Protein AF-A0A0U2V532-F1 (afdb_monomer)

Solvent-accessible surface area (backbone atoms only — not comparable to full-atom values): 11151 Å² total; per-residue (Å²): 116,63,66,65,50,47,51,62,55,61,53,100,51,90,83,73,53,48,7,79,86,67,73,75,41,47,32,74,39,70,38,54,66,62,38,46,91,83,39,56,89,49,60,79,38,66,93,32,46,45,45,23,19,55,66,51,54,76,75,36,52,72,74,70,46,62,55,94,93,36,54,34,54,73,51,68,85,74,58,81,78,70,103,60,81,48,69,47,74,52,75,48,81,71,103,51,82,45,63,47,52,48,73,40,84,46,87,93,42,57,69,58,38,52,22,51,46,36,27,40,58,53,62,42,39,43,68,52,49,39,53,51,53,54,51,49,53,62,70,43,40,69,58,48,51,55,49,21,65,74,74,74,31,69,63,52,38,52,50,53,53,48,54,52,50,54,52,49,47,67,67,43,62,55,54,80,63,50,60,63,79,67,72,80,77,75,81,126

Sequence (188 aa):
MSALRDELLYPELEDFDECPYCGIGEPTTLDHYLPKEEFPEFSVLSTNLIPVCGVCNSNYKGRIWIKNGNRLFLHTYYDQFPDEYLLEASVTVTNKVVINFSTIFVAAEPYFCNIFNHHFDKLCLNKRYKRKASAEIIRKRRSLERVYRRNNSANDISNFLREEANGLEIDYSKIIGKLFYIELCQTQ

Radius of gyration: 19.2 Å; Cα contacts (8 Å, |Δi|>4): 201; chains: 1; bounding box: 56×34×55 Å

Secondary structure (DSSP, 8-state):
-HHHHHHHHS-S-TTTTS-TTTSSS---EEEESS-TTT-GGGTT-GGGEEEE-HHHIIIII-S--EETTEESS--TTTPPPPSS--EEEEEEESSSEEEEEEEPP-TT-HHHHHHHHHHHHHTTHHHHHHHHHHHHHHHHHHHHHHHHHHHT-HHHHHHHHHHHHHHHHHHHHHHHT-TTTTSSSS--

Mean predicted aligned error: 6.87 Å

Structure (mmCIF, N/CA/C/O backbone):
data_AF-A0A0U2V532-F1
#
_entry.id   AF-A0A0U2V532-F1
#
loop_
_atom_site.group_PDB
_atom_site.id
_atom_site.type_symbol
_atom_site.label_atom_id
_atom_site.label_alt_id
_atom_site.label_comp_id
_atom_site.label_asym_id
_atom_site.label_entity_id
_atom_site.label_seq_id
_atom_site.pdbx_PDB_ins_code
_atom_site.Cartn_x
_atom_site.Cartn_y
_atom_site.Cartn_z
_atom_site.occupancy
_atom_site.B_iso_or_equiv
_atom_site.auth_seq_id
_atom_site.auth_comp_id
_atom_site.auth_asym_id
_atom_site.auth_atom_id
_atom_site.pdbx_PDB_model_num
ATOM 1 N N . MET A 1 1 ? -25.816 -11.328 12.265 1.00 53.97 1 MET A N 1
ATOM 2 C CA . MET A 1 1 ? -24.372 -11.001 12.239 1.00 53.97 1 MET A CA 1
ATOM 3 C C . MET A 1 1 ? -23.628 -11.599 11.044 1.00 53.97 1 MET A C 1
ATOM 5 O O . MET A 1 1 ? -22.636 -10.988 10.682 1.00 53.97 1 MET A O 1
ATOM 9 N N . SER A 1 2 ? -24.052 -12.718 10.417 1.00 62.12 2 SER A N 1
ATOM 10 C CA . SER A 1 2 ? -23.374 -13.182 9.186 1.00 62.12 2 SER A CA 1
ATOM 11 C C . SER A 1 2 ? -23.673 -12.286 7.978 1.00 62.12 2 SER A C 1
ATOM 13 O O . SER A 1 2 ? -22.730 -11.919 7.304 1.00 62.12 2 SER A O 1
ATOM 15 N N . ALA A 1 3 ? -24.917 -11.808 7.809 1.00 78.69 3 ALA A N 1
ATOM 16 C CA . ALA A 1 3 ? -25.293 -10.922 6.694 1.00 78.69 3 ALA A CA 1
ATOM 17 C C . ALA A 1 3 ? -24.378 -9.688 6.554 1.00 78.69 3 ALA A C 1
ATOM 19 O O . ALA A 1 3 ? -23.694 -9.563 5.551 1.00 78.69 3 ALA A O 1
ATOM 20 N N . LEU A 1 4 ? -24.241 -8.869 7.609 1.00 81.12 4 LEU A N 1
ATOM 21 C CA . LEU A 1 4 ? -23.350 -7.696 7.584 1.00 81.12 4 LEU A CA 1
ATOM 22 C C . LEU A 1 4 ? -21.880 -8.059 7.319 1.00 81.12 4 LEU A C 1
ATOM 24 O O . LEU A 1 4 ? -21.158 -7.327 6.652 1.00 81.12 4 LEU A O 1
ATOM 28 N N . ARG A 1 5 ? -21.403 -9.176 7.878 1.00 83.62 5 ARG A N 1
ATOM 29 C CA . ARG A 1 5 ? -20.020 -9.610 7.659 1.00 83.62 5 ARG A CA 1
ATOM 30 C C . ARG A 1 5 ? -19.796 -9.959 6.190 1.00 83.62 5 ARG A C 1
ATOM 32 O O . ARG A 1 5 ? -18.763 -9.582 5.645 1.00 83.62 5 ARG A O 1
ATOM 39 N N . ASP A 1 6 ? -20.728 -10.697 5.606 1.00 85.38 6 ASP A N 1
ATOM 40 C CA . ASP A 1 6 ? -20.643 -11.156 4.227 1.00 85.38 6 ASP A CA 1
ATOM 41 C C . ASP A 1 6 ? -20.792 -9.966 3.265 1.00 85.38 6 ASP A C 1
ATOM 43 O O . ASP A 1 6 ? -19.999 -9.849 2.341 1.00 85.38 6 ASP A O 1
ATOM 47 N N . GLU A 1 7 ? -21.686 -9.016 3.558 1.00 86.12 7 GLU A N 1
ATOM 48 C CA . GLU A 1 7 ? -21.835 -7.751 2.818 1.00 86.12 7 GLU A CA 1
ATOM 49 C C . GLU A 1 7 ? -20.544 -6.915 2.797 1.00 86.12 7 GLU A C 1
ATOM 51 O O . GLU A 1 7 ? -20.195 -6.339 1.771 1.00 86.12 7 GLU A O 1
ATOM 56 N N . LEU A 1 8 ? -19.812 -6.855 3.917 1.00 85.19 8 LEU A N 1
ATOM 57 C CA . LEU A 1 8 ? -18.569 -6.079 4.015 1.00 85.19 8 LEU A CA 1
ATOM 58 C C . LEU A 1 8 ? -17.344 -6.796 3.424 1.00 85.19 8 LEU A C 1
ATOM 60 O O . LEU A 1 8 ? -16.391 -6.131 3.023 1.00 85.19 8 LEU A O 1
ATOM 64 N N . LEU A 1 9 ? -17.321 -8.134 3.423 1.00 85.75 9 LEU A N 1
ATOM 65 C CA . LEU A 1 9 ? -16.201 -8.925 2.889 1.00 85.75 9 LEU A CA 1
ATOM 66 C C . LEU A 1 9 ? -16.362 -9.293 1.418 1.00 85.75 9 LEU A C 1
ATOM 68 O O . LEU A 1 9 ? -15.359 -9.504 0.744 1.00 85.75 9 LEU A O 1
ATOM 72 N N . TYR A 1 10 ? -17.597 -9.381 0.937 1.00 82.69 10 TYR A N 1
ATOM 73 C CA . TYR A 1 10 ? -17.927 -9.762 -0.431 1.00 82.69 10 TYR A CA 1
ATOM 74 C C . TYR A 1 10 ? -18.938 -8.778 -1.032 1.00 82.69 10 TYR A C 1
ATOM 76 O O . TYR A 1 10 ? -20.021 -9.193 -1.452 1.00 82.69 10 TYR A O 1
ATOM 84 N N . PRO A 1 11 ? -18.625 -7.469 -1.050 1.00 81.69 11 PRO A N 1
ATOM 85 C CA . PRO A 1 11 ? -19.494 -6.499 -1.692 1.00 81.69 11 PRO A CA 1
ATOM 86 C C . PRO A 1 11 ? -19.594 -6.799 -3.192 1.00 81.69 11 PRO A C 1
ATOM 88 O O . PRO A 1 11 ? -18.630 -7.256 -3.810 1.00 81.69 11 PRO A O 1
ATOM 91 N N . GLU A 1 12 ? -20.743 -6.490 -3.798 1.00 77.88 12 GLU A N 1
ATOM 92 C CA . GLU A 1 12 ? -20.917 -6.488 -5.258 1.00 77.88 12 GLU A CA 1
ATOM 93 C C . GLU A 1 12 ? -20.192 -5.277 -5.871 1.00 77.88 12 GLU A C 1
ATOM 95 O O . GLU A 1 12 ? -20.795 -4.334 -6.378 1.00 77.88 12 GLU A O 1
ATOM 100 N N . LEU A 1 13 ? -18.868 -5.288 -5.747 1.00 71.25 13 LEU A N 1
ATOM 101 C CA . LEU A 1 13 ? -17.952 -4.250 -6.178 1.00 71.25 13 LEU A CA 1
ATOM 102 C C . LEU A 1 13 ? -17.032 -4.781 -7.269 1.00 71.25 13 LEU A C 1
ATOM 104 O O . LEU A 1 13 ? -16.369 -5.803 -7.093 1.00 71.25 13 LEU A O 1
ATOM 108 N N . GLU A 1 14 ? -16.944 -4.039 -8.371 1.00 65.25 14 GLU A N 1
ATOM 109 C CA . GLU A 1 14 ? -15.846 -4.215 -9.319 1.00 65.25 14 GLU A CA 1
ATOM 110 C C . GLU A 1 14 ? -14.514 -3.937 -8.598 1.00 65.25 14 GLU A C 1
ATOM 112 O O . GLU A 1 14 ? -14.390 -2.937 -7.888 1.00 65.25 14 GLU A O 1
ATOM 117 N N . ASP A 1 15 ? -13.541 -4.834 -8.779 1.00 64.25 15 ASP A N 1
ATOM 118 C CA . ASP A 1 15 ? -12.155 -4.707 -8.305 1.00 64.25 15 ASP A CA 1
ATOM 119 C C . ASP A 1 15 ? -11.958 -4.688 -6.770 1.00 64.25 15 ASP A C 1
ATOM 121 O O . ASP A 1 15 ? -11.045 -4.053 -6.241 1.00 64.25 15 ASP A O 1
ATOM 125 N N . PHE A 1 16 ? -12.784 -5.433 -6.021 1.00 73.12 16 PHE A N 1
ATOM 126 C CA . PHE A 1 16 ? -12.595 -5.657 -4.577 1.00 73.12 16 PHE A CA 1
ATOM 127 C C . PHE A 1 16 ? -11.600 -6.797 -4.257 1.00 73.12 16 PHE A C 1
ATOM 129 O O . PHE A 1 16 ? -11.860 -7.670 -3.431 1.00 73.12 16 PHE A O 1
ATOM 136 N N . ASP A 1 17 ? -10.442 -6.832 -4.913 1.00 81.56 17 ASP A N 1
ATOM 137 C CA . ASP A 1 17 ? -9.412 -7.865 -4.707 1.00 81.56 17 ASP A CA 1
ATOM 138 C C . ASP A 1 17 ? -8.165 -7.350 -3.963 1.00 81.56 17 ASP A C 1
ATOM 140 O O . ASP A 1 17 ? -7.260 -8.120 -3.609 1.00 81.56 17 ASP A O 1
ATOM 144 N N . GLU A 1 18 ? -8.144 -6.061 -3.622 1.00 86.00 18 GLU A N 1
ATOM 145 C CA . GLU A 1 18 ? -7.039 -5.419 -2.925 1.00 86.00 18 GLU A CA 1
ATOM 146 C C . GLU A 1 18 ? -7.422 -4.908 -1.531 1.00 86.00 18 GLU A C 1
ATOM 148 O O . GLU A 1 18 ? -8.310 -4.089 -1.325 1.00 86.00 18 GLU A O 1
ATOM 153 N N . CYS A 1 19 ? -6.679 -5.366 -0.525 1.00 90.88 19 CYS A N 1
ATOM 154 C CA . CYS A 1 19 ? -6.801 -4.883 0.844 1.00 90.88 19 CYS A CA 1
ATOM 155 C C . CYS A 1 19 ? -6.519 -3.373 0.919 1.00 90.88 19 CYS A C 1
ATOM 157 O O . CYS A 1 19 ? -5.384 -2.971 0.646 1.00 90.88 19 CYS A O 1
ATOM 159 N N . PRO A 1 20 ? -7.454 -2.555 1.428 1.00 88.62 20 PRO A N 1
ATOM 160 C CA . PRO A 1 20 ? -7.345 -1.097 1.442 1.00 88.62 20 PRO A CA 1
ATOM 161 C C . PRO A 1 20 ? -6.260 -0.586 2.405 1.00 88.62 20 PRO A C 1
ATOM 163 O O . PRO A 1 20 ? -5.864 0.570 2.354 1.00 88.62 20 PRO A O 1
ATOM 166 N N . TYR A 1 21 ? -5.729 -1.451 3.275 1.00 92.44 21 TYR A N 1
ATOM 167 C CA . TYR A 1 21 ? -4.553 -1.147 4.095 1.00 92.44 21 TYR A CA 1
ATOM 168 C C . TYR A 1 21 ? -3.225 -1.339 3.354 1.00 92.44 21 TYR A C 1
ATOM 170 O O . TYR A 1 21 ? -2.195 -0.858 3.799 1.00 92.44 21 TYR A O 1
ATOM 178 N N . CYS A 1 22 ? -3.161 -2.145 2.295 1.00 92.62 22 CYS A N 1
ATOM 179 C CA . CYS A 1 22 ? -1.857 -2.486 1.718 1.00 92.62 22 CYS A CA 1
ATOM 180 C C . CYS A 1 22 ? -1.805 -2.644 0.206 1.00 92.62 22 CYS A C 1
ATOM 182 O O . CYS A 1 22 ? -0.709 -2.905 -0.272 1.00 92.62 22 CYS A O 1
ATOM 184 N N . GLY A 1 23 ? -2.924 -2.580 -0.519 1.00 89.44 23 GLY A N 1
ATOM 185 C CA . GLY A 1 23 ? -2.971 -2.705 -1.981 1.00 89.44 23 GLY A CA 1
ATOM 186 C C . GLY A 1 23 ? -2.304 -3.975 -2.525 1.00 89.44 23 GLY A C 1
ATOM 187 O O . GLY A 1 23 ? -1.589 -3.920 -3.515 1.00 89.44 23 GLY A O 1
ATOM 188 N N . ILE A 1 24 ? -2.356 -5.106 -1.800 1.00 89.56 24 ILE A N 1
ATOM 189 C CA . ILE A 1 24 ? -1.551 -6.303 -2.146 1.00 89.56 24 ILE A CA 1
ATOM 190 C C . ILE A 1 24 ? -2.351 -7.598 -2.277 1.00 89.56 24 ILE A C 1
ATOM 192 O O . ILE A 1 24 ? -1.934 -8.493 -3.021 1.00 89.56 24 ILE A O 1
ATOM 196 N N . GLY A 1 25 ? -3.349 -7.806 -1.431 1.00 85.94 25 GLY A N 1
ATOM 197 C CA . GLY A 1 25 ? -4.026 -9.094 -1.355 1.00 85.94 25 GLY A CA 1
ATOM 198 C C . GLY A 1 25 ? -5.437 -8.937 -0.854 1.00 85.94 25 GLY A C 1
ATOM 199 O O . GLY A 1 25 ? -5.723 -7.958 -0.173 1.00 85.94 25 GLY A O 1
ATOM 200 N N . GLU A 1 26 ? -6.250 -9.931 -1.164 1.00 90.19 26 GLU A N 1
ATOM 201 C CA . GLU A 1 26 ? -7.692 -9.925 -0.965 1.00 90.19 26 GLU A CA 1
ATOM 202 C C . GLU A 1 26 ? -8.100 -9.606 0.484 1.00 90.19 26 GLU A C 1
ATOM 204 O O . GLU A 1 26 ? -7.473 -10.106 1.436 1.00 90.19 26 GLU A O 1
ATOM 209 N N . PRO A 1 27 ? -9.133 -8.771 0.688 1.00 91.62 27 PRO A N 1
ATOM 210 C CA . PRO A 1 27 ? -9.759 -8.598 1.989 1.00 91.62 27 PRO A CA 1
ATOM 211 C C . PRO A 1 27 ? -10.458 -9.891 2.437 1.00 91.62 27 PRO A C 1
ATOM 213 O O . PRO A 1 27 ? -11.500 -10.267 1.928 1.00 91.62 27 PRO A O 1
ATOM 216 N N . THR A 1 28 ? -9.897 -10.587 3.428 1.00 93.19 28 THR A N 1
ATOM 217 C CA . THR A 1 28 ? -10.444 -11.870 3.923 1.00 93.19 28 THR A CA 1
ATOM 218 C C . THR A 1 28 ? -10.953 -11.791 5.362 1.00 93.19 28 THR 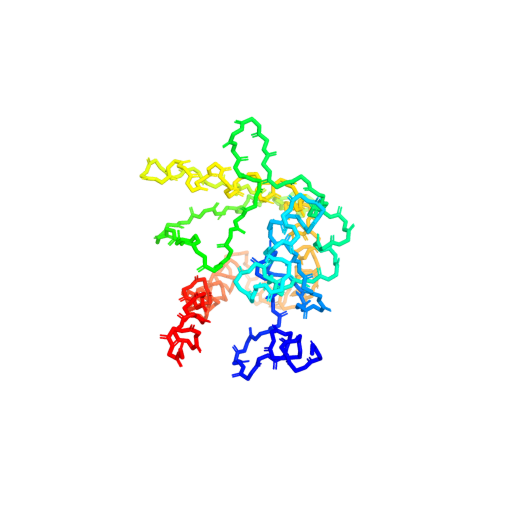A C 1
ATOM 220 O O . THR A 1 28 ? -11.424 -12.779 5.929 1.00 93.19 28 THR A O 1
ATOM 223 N N . THR A 1 29 ? -10.779 -10.643 6.019 1.00 93.75 29 THR A N 1
ATOM 224 C CA . THR A 1 29 ? -11.130 -10.422 7.426 1.00 93.75 29 THR A CA 1
ATOM 225 C C . THR A 1 29 ? -11.604 -8.991 7.652 1.00 93.75 29 THR A C 1
ATOM 227 O O . THR A 1 29 ? -11.280 -8.115 6.862 1.00 93.75 29 THR A O 1
ATOM 230 N N . LEU A 1 30 ? -12.338 -8.746 8.737 1.00 92.94 30 LEU A N 1
ATOM 231 C CA . LEU A 1 30 ? -12.719 -7.397 9.158 1.00 92.94 30 LEU A CA 1
ATOM 232 C C . LEU A 1 30 ? -11.817 -6.965 10.317 1.00 92.94 30 LEU A C 1
ATOM 234 O O . LEU A 1 30 ? -11.743 -7.663 11.334 1.00 92.94 30 LEU A O 1
ATOM 238 N N . ASP A 1 31 ? -11.117 -5.848 10.150 1.00 93.25 31 ASP A N 1
ATOM 239 C CA . ASP A 1 31 ? -10.417 -5.151 11.226 1.00 93.25 31 ASP A CA 1
ATOM 240 C C . ASP A 1 31 ? -11.383 -4.230 11.963 1.00 93.25 31 ASP A C 1
ATOM 242 O O . ASP A 1 31 ? -12.191 -3.550 11.336 1.00 93.25 31 ASP A O 1
ATOM 246 N N . HIS A 1 32 ? -11.253 -4.173 13.286 1.00 93.75 32 HIS A N 1
ATOM 247 C CA . HIS A 1 32 ? -11.880 -3.116 14.065 1.00 93.75 32 HIS A CA 1
ATOM 248 C C . HIS A 1 32 ? -10.921 -1.926 14.081 1.00 93.75 32 HIS A C 1
ATOM 250 O O . HIS A 1 32 ? -9.862 -1.995 14.718 1.00 93.75 32 HIS A O 1
ATOM 256 N N . TYR A 1 33 ? -11.268 -0.845 13.381 1.00 94.25 33 TYR A N 1
ATOM 257 C CA . TYR A 1 33 ? -10.401 0.327 13.301 1.00 94.25 33 TYR A CA 1
ATOM 258 C C . TYR A 1 33 ? -10.084 0.854 14.709 1.00 94.25 33 TYR A C 1
ATOM 260 O O . TYR A 1 33 ? -8.909 0.913 15.094 1.00 94.25 33 TYR A O 1
ATOM 268 N N . LEU A 1 34 ? -11.137 1.131 15.486 1.00 94.25 34 LEU A N 1
ATOM 269 C CA . LEU A 1 34 ? -11.100 1.307 16.933 1.00 94.25 34 LEU A CA 1
ATOM 270 C C . LEU A 1 34 ? -11.151 -0.070 17.613 1.00 94.25 34 LEU A C 1
ATOM 272 O O . LEU A 1 34 ? -12.097 -0.824 17.362 1.00 94.25 34 LEU A O 1
ATOM 276 N N . PRO A 1 35 ? -10.183 -0.407 18.486 1.00 92.62 35 PRO A N 1
ATOM 277 C CA . PRO A 1 35 ? -10.115 -1.718 19.119 1.00 92.62 35 PRO A CA 1
ATOM 278 C C . PRO A 1 35 ? -11.366 -2.017 19.933 1.00 92.62 35 PRO A C 1
ATOM 280 O O . PRO A 1 35 ? -11.762 -1.235 20.795 1.00 92.62 35 PRO A O 1
ATOM 283 N N . LYS A 1 36 ? -11.947 -3.196 19.714 1.00 92.00 36 LYS A N 1
ATOM 284 C CA . LYS A 1 36 ? -13.131 -3.658 20.446 1.00 92.00 36 LYS A CA 1
ATOM 285 C C . LYS A 1 36 ? -12.893 -3.749 21.956 1.00 92.00 36 LYS A C 1
ATOM 287 O O . LYS A 1 36 ? -13.836 -3.605 22.724 1.00 92.00 36 LYS A O 1
ATOM 292 N N . GLU A 1 37 ? -11.664 -4.029 22.382 1.00 91.44 37 GLU A N 1
ATOM 293 C CA . GLU A 1 37 ? -11.312 -4.113 23.800 1.00 91.44 37 GLU A CA 1
ATOM 294 C C . GLU A 1 37 ? -11.388 -2.756 24.514 1.00 91.44 37 GLU A C 1
ATOM 296 O O . GLU A 1 37 ? -11.657 -2.725 25.711 1.00 91.44 37 GLU A O 1
ATOM 301 N N . GLU A 1 38 ? -11.162 -1.659 23.787 1.00 93.12 38 GLU A N 1
ATOM 302 C CA . GLU A 1 38 ? -11.229 -0.289 24.313 1.00 93.12 38 GLU A CA 1
ATOM 303 C C . GLU A 1 38 ? -12.588 0.367 24.029 1.00 93.12 38 GLU A C 1
ATOM 305 O O . GLU A 1 38 ? -13.078 1.125 24.860 1.00 93.12 38 GLU A O 1
ATOM 310 N N . PHE A 1 39 ? -13.206 0.043 22.888 1.00 94.44 39 PHE A N 1
ATOM 311 C CA . PHE A 1 39 ? -14.453 0.641 22.404 1.00 94.44 39 PHE A CA 1
ATOM 312 C C . PHE A 1 39 ? -15.471 -0.428 21.958 1.00 94.44 39 PHE A C 1
ATOM 314 O O . PHE A 1 39 ? -15.790 -0.548 20.765 1.00 94.44 39 PHE A O 1
ATOM 321 N N . PRO A 1 40 ? -15.973 -1.268 22.880 1.00 94.81 40 PRO A N 1
ATOM 322 C CA . PRO A 1 40 ? -16.889 -2.359 22.549 1.00 94.81 40 PRO A CA 1
ATOM 323 C C . PRO A 1 40 ? -18.204 -1.880 21.920 1.00 94.81 40 PRO A C 1
ATOM 325 O O . PRO A 1 40 ? -18.770 -2.592 21.086 1.00 94.81 40 PRO A O 1
ATOM 328 N N . GLU A 1 41 ? -18.671 -0.679 22.259 1.00 95.50 41 GLU A N 1
ATOM 329 C CA . GLU A 1 41 ? -19.861 -0.037 21.696 1.00 95.50 41 GLU A CA 1
ATOM 330 C C . GLU A 1 41 ? -19.757 0.191 20.182 1.00 95.50 41 GLU A C 1
ATOM 332 O O . GLU A 1 41 ? -20.765 0.134 19.482 1.00 95.50 41 GLU A O 1
ATOM 337 N N . PHE A 1 42 ? -18.540 0.352 19.653 1.00 94.25 42 PHE A N 1
ATOM 338 C CA . PHE A 1 42 ? -18.295 0.524 18.221 1.00 94.25 42 PHE A CA 1
ATOM 339 C C . PHE A 1 42 ? -17.996 -0.792 17.502 1.00 94.25 42 PHE A C 1
ATOM 341 O O . PHE A 1 42 ? -17.762 -0.801 16.295 1.00 94.25 42 PHE A O 1
ATOM 348 N N . SER A 1 43 ? -18.005 -1.928 18.203 1.00 92.56 43 SER A N 1
ATOM 349 C CA . SER A 1 43 ? -17.563 -3.199 17.618 1.00 92.56 43 SER A CA 1
ATOM 350 C C . SER A 1 43 ? -18.501 -3.795 16.570 1.00 92.56 43 SER A C 1
ATOM 352 O O . SER A 1 43 ? -18.099 -4.662 15.801 1.00 92.56 43 SER A O 1
ATOM 354 N N . VAL A 1 44 ? -19.747 -3.328 16.529 1.00 90.19 44 VAL A N 1
ATOM 355 C CA . VAL A 1 44 ? -20.750 -3.751 15.542 1.00 90.19 44 VAL A CA 1
ATOM 356 C C . VAL A 1 44 ? -21.048 -2.671 14.503 1.00 90.19 44 VAL A C 1
ATOM 358 O O . VAL A 1 44 ? -21.849 -2.911 13.604 1.00 90.19 44 VAL A O 1
ATOM 361 N N . LEU A 1 45 ? -20.420 -1.493 14.609 1.00 92.12 45 LEU A N 1
ATOM 362 C CA . LEU A 1 45 ? -20.588 -0.436 13.617 1.00 92.12 45 LEU A CA 1
ATOM 363 C C . LEU A 1 45 ? -19.842 -0.812 12.340 1.00 92.12 45 LEU A C 1
ATOM 365 O O . LEU A 1 4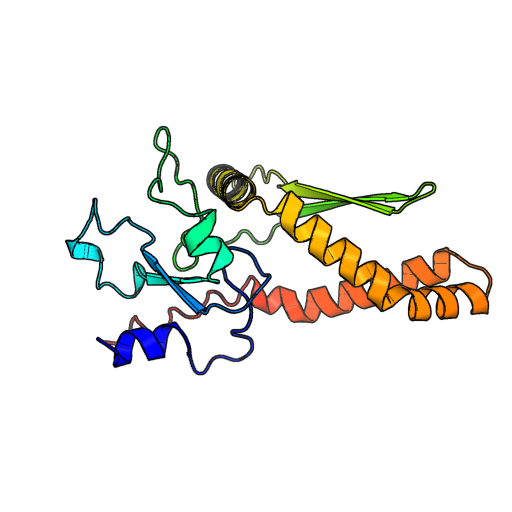5 ? -18.627 -1.002 12.365 1.00 92.12 45 LEU A O 1
ATOM 369 N N . SER A 1 46 ? -20.559 -0.861 11.218 1.00 91.38 46 SER A N 1
ATOM 370 C CA . SER A 1 46 ? -19.994 -1.154 9.895 1.00 91.38 46 SER A CA 1
ATOM 371 C C . SER A 1 46 ? -18.841 -0.216 9.541 1.00 91.38 46 SER A C 1
ATOM 373 O O . SER A 1 46 ? -17.807 -0.658 9.054 1.00 91.38 46 SER A O 1
ATOM 375 N N . THR A 1 47 ? -18.957 1.064 9.891 1.00 91.12 47 THR A N 1
ATOM 376 C CA . THR A 1 47 ? -17.911 2.069 9.664 1.00 91.12 47 THR A CA 1
ATOM 377 C C . THR A 1 47 ? -16.662 1.861 10.521 1.00 91.12 47 THR A C 1
ATOM 379 O O . THR A 1 47 ? -15.622 2.429 10.214 1.00 91.12 47 THR A O 1
ATOM 382 N N . ASN A 1 48 ? -16.739 1.062 11.588 1.00 94.12 48 ASN A N 1
ATOM 383 C CA . ASN A 1 48 ? -15.580 0.654 12.383 1.00 94.12 48 ASN A CA 1
ATOM 384 C C . ASN A 1 48 ? -14.986 -0.685 11.902 1.00 94.12 48 ASN A C 1
ATOM 386 O O . ASN A 1 48 ? -13.946 -1.100 12.406 1.00 94.12 48 ASN A O 1
ATOM 390 N N . LEU A 1 49 ? -15.633 -1.367 10.949 1.00 93.25 49 LEU A N 1
ATOM 391 C CA . LEU A 1 49 ? -15.223 -2.658 10.402 1.00 93.25 49 LEU A CA 1
ATOM 392 C C . LEU A 1 49 ? -14.623 -2.469 9.005 1.00 93.25 49 LEU A C 1
ATOM 394 O O . LEU A 1 49 ? -15.341 -2.313 8.018 1.00 93.25 49 LEU A O 1
ATOM 398 N N . ILE A 1 50 ? -13.294 -2.496 8.916 1.00 92.31 50 ILE A N 1
ATOM 399 C CA . ILE A 1 50 ? -12.572 -2.318 7.653 1.00 92.31 50 ILE A CA 1
ATOM 400 C C . ILE A 1 50 ? -12.213 -3.695 7.081 1.00 92.31 50 ILE A C 1
ATOM 402 O O . ILE A 1 50 ? -11.509 -4.460 7.747 1.00 92.31 50 ILE A O 1
ATOM 406 N N . PRO A 1 51 ? -12.639 -4.037 5.856 1.00 92.75 51 PRO A N 1
ATOM 407 C CA . PRO A 1 51 ? -12.232 -5.268 5.207 1.00 92.75 51 PRO A CA 1
ATOM 408 C C . PRO A 1 51 ? -10.747 -5.189 4.872 1.00 92.75 51 PRO A C 1
ATOM 410 O O . PRO A 1 51 ? -10.290 -4.292 4.177 1.00 92.75 51 PRO A O 1
ATOM 413 N N . VAL A 1 52 ? -9.964 -6.125 5.396 1.00 93.25 52 VAL A N 1
ATOM 414 C CA . VAL A 1 52 ? -8.512 -6.182 5.225 1.00 93.25 52 VAL A CA 1
ATOM 415 C C . VAL A 1 52 ? -8.042 -7.619 5.024 1.00 93.25 52 VAL A C 1
ATOM 417 O O . VAL A 1 52 ? -8.665 -8.588 5.471 1.00 93.25 52 VAL A O 1
ATOM 420 N N . CYS A 1 53 ? -6.890 -7.781 4.376 1.00 94.62 53 CYS A N 1
ATOM 421 C CA . CYS A 1 53 ? -6.268 -9.093 4.238 1.00 94.62 53 CYS A CA 1
ATOM 422 C C . CYS A 1 53 ? -5.818 -9.644 5.595 1.00 94.62 53 CYS A C 1
ATOM 424 O O . CYS A 1 53 ? -5.386 -8.893 6.480 1.00 94.62 53 CYS A O 1
ATOM 426 N N . GLY A 1 54 ? -5.828 -10.974 5.724 1.00 94.38 54 GLY A N 1
ATOM 427 C CA . GLY A 1 54 ? -5.407 -11.653 6.952 1.00 94.38 54 GLY A CA 1
ATOM 428 C C . GLY A 1 54 ? -4.023 -11.212 7.439 1.00 94.38 54 GLY A C 1
ATOM 429 O O . GLY A 1 54 ? -3.851 -10.960 8.622 1.00 94.38 54 GLY A O 1
ATOM 430 N N . VAL A 1 55 ? -3.068 -10.993 6.525 1.00 94.81 55 VAL A N 1
ATOM 431 C CA . VAL A 1 55 ? -1.706 -10.540 6.864 1.00 94.81 55 VAL A CA 1
ATOM 432 C C . VAL A 1 55 ? -1.702 -9.187 7.585 1.00 94.81 55 VAL A C 1
ATOM 434 O O . VAL A 1 55 ? -0.961 -9.025 8.552 1.00 94.81 55 VAL A O 1
ATOM 437 N N . CYS A 1 56 ? -2.489 -8.207 7.126 1.00 94.88 56 CYS A N 1
ATOM 438 C CA . CYS A 1 56 ? -2.570 -6.902 7.790 1.00 94.88 56 CYS A CA 1
ATOM 439 C C . CYS A 1 56 ? -3.196 -7.031 9.180 1.00 94.88 56 CYS A C 1
ATOM 441 O O . CYS A 1 56 ? -2.641 -6.497 10.142 1.00 94.88 56 CYS A O 1
ATOM 443 N N . ASN A 1 57 ? -4.297 -7.778 9.275 1.00 92.56 57 ASN A N 1
ATOM 444 C CA . ASN A 1 57 ? -5.053 -7.940 10.511 1.00 92.56 57 ASN A CA 1
ATOM 445 C C . ASN A 1 57 ? -4.246 -8.681 11.591 1.00 92.56 57 ASN A C 1
ATOM 447 O O . ASN A 1 57 ? -4.099 -8.196 12.709 1.00 92.56 57 ASN A O 1
ATOM 451 N N . SER A 1 58 ? -3.647 -9.827 11.250 1.00 86.50 58 SER A N 1
ATOM 452 C CA . SER A 1 58 ? -2.987 -10.690 12.235 1.00 86.50 58 SER A CA 1
ATOM 453 C C . SER A 1 58 ? -1.574 -10.250 12.607 1.00 86.50 58 SER A C 1
ATOM 455 O O . SER A 1 58 ? -1.157 -10.457 13.744 1.00 86.50 58 SER A O 1
ATOM 457 N N . ASN A 1 59 ? -0.811 -9.676 11.669 1.00 86.44 59 ASN A N 1
ATOM 458 C CA . ASN A 1 59 ? 0.629 -9.478 11.874 1.00 86.44 59 ASN A CA 1
ATOM 459 C C . ASN A 1 59 ? 1.023 -8.025 12.142 1.00 86.44 59 ASN A C 1
ATOM 461 O O . ASN A 1 59 ? 2.117 -7.804 12.661 1.00 86.44 59 ASN A O 1
ATOM 465 N N . TYR A 1 60 ? 0.197 -7.050 11.752 1.00 85.44 60 TYR A N 1
ATOM 466 C CA . TYR A 1 60 ? 0.647 -5.658 11.681 1.00 85.44 60 TYR A CA 1
ATOM 467 C C . TYR A 1 60 ? -0.253 -4.652 12.393 1.00 85.44 60 TYR A C 1
ATOM 469 O O . TYR A 1 60 ? 0.273 -3.760 13.057 1.00 85.44 60 TYR A O 1
ATOM 477 N N . LYS A 1 61 ? -1.581 -4.777 12.284 1.00 83.12 61 LYS A N 1
ATOM 478 C CA . LYS A 1 61 ? -2.514 -3.823 12.899 1.00 83.12 61 LYS A CA 1
ATOM 479 C C . LYS A 1 61 ? -2.387 -3.831 14.424 1.00 83.12 61 LYS A C 1
ATOM 481 O O . LYS A 1 61 ? -2.118 -2.796 15.031 1.00 83.12 61 LYS A O 1
ATOM 486 N N . GLY A 1 62 ? -2.476 -5.017 15.029 1.00 82.56 62 GLY A N 1
ATOM 487 C CA . GLY A 1 62 ? -2.443 -5.160 16.484 1.00 82.56 62 GLY A CA 1
ATOM 488 C C . GLY A 1 62 ? -3.556 -4.352 17.165 1.00 82.56 62 GLY A C 1
ATOM 489 O O . GLY A 1 62 ? -4.551 -3.997 16.541 1.00 82.56 62 GLY A O 1
ATOM 490 N N . ARG A 1 63 ? -3.387 -4.055 18.459 1.00 83.69 63 ARG A N 1
ATOM 491 C CA . ARG A 1 63 ? -4.387 -3.308 19.251 1.00 83.69 63 ARG A CA 1
ATOM 492 C C . ARG A 1 63 ? -4.137 -1.803 19.322 1.00 83.69 63 ARG A C 1
ATOM 494 O O . ARG A 1 63 ? -5.040 -1.044 19.630 1.00 83.69 63 ARG A O 1
ATOM 501 N N . ILE A 1 64 ? -2.912 -1.353 19.063 1.00 86.44 64 ILE A N 1
ATOM 502 C CA . ILE A 1 64 ? -2.556 0.059 19.225 1.00 86.44 64 ILE A CA 1
ATOM 503 C C . ILE A 1 64 ? -2.949 0.802 17.951 1.00 86.44 64 ILE A C 1
ATOM 505 O O . ILE A 1 64 ? -2.337 0.597 16.906 1.00 86.44 64 ILE A O 1
ATOM 509 N N . TRP A 1 65 ? -3.936 1.686 18.051 1.00 90.25 65 TRP A N 1
ATOM 510 C CA . TRP A 1 65 ? -4.424 2.508 16.939 1.00 90.25 65 TRP A CA 1
ATOM 511 C C . TRP A 1 65 ? -3.950 3.969 17.022 1.00 90.25 65 TRP A C 1
ATOM 513 O O . TRP A 1 65 ? -3.895 4.662 16.005 1.00 90.25 65 TRP A O 1
ATOM 523 N N . ILE A 1 66 ? -3.536 4.417 18.212 1.00 93.69 66 ILE A N 1
ATOM 524 C CA . ILE A 1 66 ? -3.019 5.760 18.485 1.00 93.69 66 ILE A CA 1
ATOM 525 C C . ILE A 1 66 ? -1.697 5.684 19.263 1.00 93.69 66 ILE A C 1
ATOM 527 O O . ILE A 1 66 ? -1.514 4.831 20.131 1.00 93.69 66 ILE A O 1
ATOM 531 N N . LYS A 1 67 ? -0.747 6.573 18.965 1.00 91.94 67 LYS A N 1
ATOM 532 C CA . LYS A 1 67 ? 0.507 6.726 19.717 1.00 91.94 67 LYS A CA 1
ATOM 533 C C . LYS A 1 67 ? 0.851 8.203 19.842 1.00 91.94 67 LYS A C 1
ATOM 535 O O . LYS A 1 67 ? 0.929 8.902 18.837 1.00 91.94 67 LYS A O 1
ATOM 540 N N . ASN A 1 68 ? 1.082 8.676 21.068 1.00 91.00 68 ASN A N 1
ATOM 541 C CA . ASN A 1 68 ? 1.400 10.083 21.352 1.00 91.00 68 ASN A CA 1
ATOM 542 C C . ASN A 1 68 ? 0.385 11.056 20.715 1.00 91.00 68 ASN A C 1
ATOM 544 O O . ASN A 1 68 ? 0.777 12.026 20.075 1.00 91.00 68 ASN A O 1
ATOM 548 N N . GLY A 1 69 ? -0.912 10.738 20.799 1.00 90.38 69 GLY A N 1
ATOM 549 C CA . GLY A 1 69 ? -1.990 11.536 20.199 1.00 90.38 69 GLY A CA 1
ATOM 550 C C . GLY A 1 69 ? -2.139 11.422 18.676 1.00 90.38 69 GLY A C 1
ATOM 551 O O . GLY A 1 69 ? -3.049 12.022 18.117 1.00 90.38 69 GLY A O 1
ATOM 552 N N . ASN A 1 70 ? -1.294 10.642 17.994 1.00 91.62 70 ASN A N 1
ATOM 553 C CA . ASN A 1 70 ? -1.333 10.483 16.541 1.00 91.62 70 ASN A CA 1
ATOM 554 C C . ASN A 1 70 ? -1.899 9.123 16.139 1.00 91.62 70 ASN A C 1
ATOM 556 O O . ASN A 1 70 ? -1.492 8.092 16.684 1.00 91.62 70 ASN A O 1
ATOM 560 N N . ARG A 1 71 ? -2.806 9.118 15.158 1.00 94.94 71 ARG A N 1
ATOM 561 C CA . ARG A 1 71 ? -3.338 7.888 14.560 1.00 94.94 71 ARG A CA 1
ATOM 562 C C . ARG A 1 71 ? -2.219 7.148 13.827 1.00 94.94 71 ARG A C 1
ATOM 564 O O . ARG A 1 71 ? -1.351 7.765 13.209 1.00 94.94 71 ARG A O 1
ATOM 571 N N . LEU A 1 72 ? -2.230 5.824 13.943 1.00 95.25 72 LEU A N 1
ATOM 572 C CA . LEU A 1 72 ? -1.211 4.954 13.355 1.00 95.25 72 LEU A CA 1
ATOM 573 C C . LEU A 1 72 ? -1.604 4.386 11.994 1.00 95.25 72 LEU A C 1
ATOM 575 O O . LEU A 1 72 ? -0.739 3.905 11.271 1.00 95.25 72 LEU A O 1
ATOM 579 N N . PHE A 1 73 ? -2.893 4.402 11.669 1.00 95.69 73 PHE A N 1
ATOM 580 C CA . PHE A 1 73 ? -3.429 3.847 10.437 1.00 95.69 73 PHE A CA 1
ATOM 581 C C . PHE A 1 73 ? -4.412 4.834 9.829 1.00 95.69 73 PHE A C 1
ATOM 583 O O . PHE A 1 73 ? -5.110 5.539 10.559 1.00 95.69 73 PHE A O 1
ATOM 590 N N . LEU A 1 74 ? -4.481 4.839 8.501 1.00 93.69 74 LEU A N 1
ATOM 591 C CA . LEU A 1 74 ? -5.556 5.503 7.789 1.00 93.69 74 LEU A CA 1
ATOM 592 C C . LEU A 1 74 ? -6.889 4.800 8.059 1.00 93.69 74 LEU A C 1
ATOM 594 O O . LEU A 1 74 ? -6.996 3.570 8.025 1.00 93.69 74 LEU A O 1
ATOM 598 N N . HIS A 1 75 ? -7.910 5.604 8.299 1.00 93.19 75 HIS A N 1
ATOM 599 C CA . HIS A 1 75 ? -9.298 5.205 8.271 1.00 93.19 75 HIS A CA 1
ATOM 600 C C . HIS A 1 75 ? -9.771 5.269 6.822 1.00 93.19 75 HIS A C 1
ATOM 602 O O . HIS A 1 75 ? -10.213 6.311 6.357 1.00 93.19 75 HIS A O 1
ATOM 608 N N . THR A 1 76 ? -9.675 4.152 6.109 1.00 87.56 76 THR A N 1
ATOM 609 C CA . THR A 1 76 ? -9.940 4.070 4.657 1.00 87.56 76 THR A CA 1
ATOM 610 C C . THR A 1 76 ? -11.284 4.678 4.245 1.00 87.56 76 THR A C 1
ATOM 612 O O . THR A 1 76 ? -11.378 5.302 3.202 1.00 87.56 76 THR A O 1
ATOM 615 N N . TYR A 1 77 ? -12.295 4.591 5.108 1.00 86.94 77 TYR A N 1
ATOM 616 C CA . TYR A 1 77 ? -13.606 5.196 4.885 1.00 86.94 77 TYR A CA 1
ATOM 617 C C . TYR A 1 77 ? -13.698 6.720 5.069 1.00 86.94 77 TYR A C 1
ATOM 619 O O . TYR A 1 77 ? -14.607 7.342 4.535 1.00 86.94 77 TYR A O 1
ATOM 627 N N . TYR A 1 78 ? -12.828 7.327 5.874 1.00 89.75 78 TYR A N 1
ATOM 628 C CA . TYR A 1 78 ? -12.994 8.719 6.316 1.00 89.75 78 TYR A CA 1
ATOM 629 C C . TYR A 1 78 ? -11.818 9.621 5.958 1.00 89.75 78 TYR A C 1
ATOM 631 O O . TYR A 1 78 ? -11.997 10.831 5.849 1.00 89.75 78 TYR A O 1
ATOM 639 N N . ASP A 1 79 ? -10.621 9.063 5.790 1.00 90.00 79 ASP A N 1
ATOM 640 C CA . ASP A 1 79 ? -9.459 9.840 5.388 1.00 90.00 79 ASP A CA 1
ATOM 641 C C . ASP A 1 79 ? -9.512 10.093 3.878 1.00 90.00 79 ASP A C 1
ATOM 643 O O . ASP A 1 79 ? -9.472 9.163 3.073 1.00 90.00 79 ASP A O 1
ATOM 647 N N . GLN A 1 80 ? -9.591 11.369 3.504 1.00 88.06 80 GLN A N 1
ATOM 648 C CA . GLN A 1 80 ? -9.530 11.802 2.113 1.00 88.06 80 GLN A CA 1
ATOM 649 C C . GLN A 1 80 ? -8.076 11.805 1.649 1.00 88.06 80 GLN A C 1
ATOM 651 O O . GLN A 1 80 ? -7.219 12.421 2.284 1.00 88.06 80 GLN A O 1
ATOM 656 N N . PHE A 1 81 ? -7.799 11.091 0.560 1.00 84.44 81 PHE A N 1
ATOM 657 C CA . PHE A 1 81 ? -6.468 11.057 -0.031 1.00 84.44 81 PHE A CA 1
ATOM 658 C C . PHE A 1 81 ? -6.218 12.348 -0.822 1.00 84.44 81 PHE A C 1
ATOM 660 O O . PHE A 1 81 ? -7.073 12.732 -1.617 1.00 84.44 81 PHE A O 1
ATOM 667 N N . PRO A 1 82 ? -5.063 13.004 -0.627 1.00 84.94 82 PRO A N 1
ATOM 668 C CA . PRO A 1 82 ? -4.619 14.100 -1.478 1.00 84.94 82 PRO A CA 1
ATOM 669 C C . PRO A 1 82 ? -4.485 13.682 -2.946 1.00 84.94 82 PRO A C 1
ATOM 671 O O . PRO A 1 82 ? -4.028 12.572 -3.227 1.00 84.94 82 PRO A O 1
ATOM 674 N N . ASP A 1 83 ? -4.740 14.616 -3.864 1.00 83.69 83 ASP A N 1
ATOM 675 C CA . ASP A 1 83 ? -4.469 14.476 -5.308 1.00 83.69 83 ASP A CA 1
ATOM 676 C C . ASP A 1 83 ? -2.963 14.609 -5.636 1.00 83.69 83 ASP A C 1
A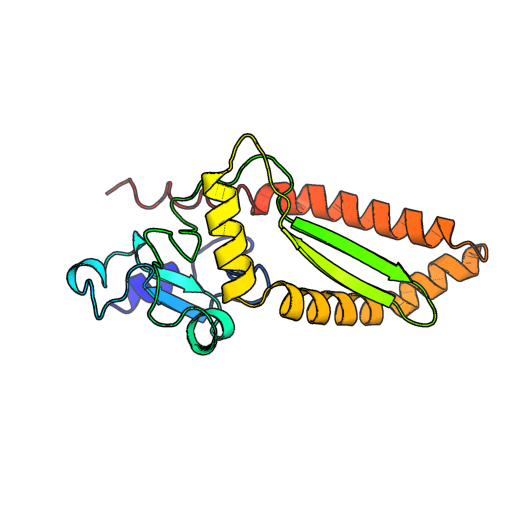TOM 678 O O . ASP A 1 83 ? -2.560 15.175 -6.650 1.00 83.69 83 ASP A O 1
ATOM 682 N N . GLU A 1 84 ? -2.107 14.113 -4.744 1.00 81.50 84 GLU A N 1
ATOM 683 C CA . GLU A 1 84 ? -0.653 14.230 -4.795 1.00 81.50 84 GLU A CA 1
ATOM 684 C C . GLU A 1 84 ? -0.008 12.849 -4.669 1.00 81.50 84 GLU A C 1
ATOM 686 O O . GLU A 1 84 ? -0.533 11.932 -4.029 1.00 81.50 84 GLU A O 1
ATOM 691 N N . TYR A 1 85 ? 1.190 12.692 -5.230 1.00 82.19 85 TYR A N 1
ATOM 692 C CA . TYR A 1 85 ? 1.955 11.465 -5.044 1.00 82.19 85 TYR A CA 1
ATOM 693 C C . TYR A 1 85 ? 2.460 11.358 -3.604 1.00 82.19 85 TYR A C 1
ATOM 695 O O . TYR A 1 85 ? 3.229 12.191 -3.129 1.00 82.19 85 TYR A O 1
ATOM 703 N N . LEU A 1 86 ? 2.063 10.284 -2.921 1.00 85.75 86 LEU A N 1
ATOM 704 C CA . LEU A 1 86 ? 2.426 10.015 -1.524 1.00 85.75 86 LEU A CA 1
ATOM 705 C C . LEU A 1 86 ? 3.476 8.915 -1.369 1.00 85.75 86 LEU A C 1
ATOM 707 O O . LEU A 1 86 ? 4.007 8.714 -0.278 1.00 85.75 86 LEU A O 1
ATOM 711 N N . LEU A 1 87 ? 3.768 8.177 -2.437 1.00 86.88 87 LEU A N 1
ATOM 712 C CA . LEU A 1 87 ? 4.687 7.048 -2.441 1.00 86.88 87 LEU A CA 1
ATOM 713 C C . LEU A 1 87 ? 5.656 7.187 -3.610 1.00 86.88 87 LEU A C 1
ATOM 715 O O . LEU A 1 87 ? 5.243 7.407 -4.744 1.00 86.88 87 LEU A O 1
ATOM 719 N N . GLU A 1 88 ? 6.938 6.980 -3.344 1.00 85.88 88 GLU A N 1
ATOM 720 C CA . GLU A 1 88 ? 7.972 6.892 -4.369 1.00 85.88 88 GLU A CA 1
ATOM 721 C C . GLU A 1 88 ? 8.659 5.527 -4.341 1.00 85.88 88 GLU A C 1
ATOM 723 O O . GLU A 1 88 ? 8.742 4.855 -3.306 1.00 85.88 88 GLU A O 1
ATOM 728 N N . ALA A 1 89 ? 9.191 5.134 -5.498 1.00 86.88 89 ALA A N 1
ATOM 729 C CA . ALA A 1 89 ? 10.065 3.983 -5.641 1.00 86.88 89 ALA A CA 1
ATOM 730 C C . ALA A 1 89 ? 11.441 4.440 -6.139 1.00 86.88 89 ALA A C 1
ATOM 732 O O . ALA A 1 89 ? 11.579 4.922 -7.262 1.00 86.88 89 ALA A O 1
ATOM 733 N N . SER A 1 90 ? 12.481 4.236 -5.333 1.00 86.38 90 SER A N 1
ATOM 734 C CA . SER A 1 90 ? 13.865 4.402 -5.778 1.00 86.38 90 SER A CA 1
ATOM 735 C C . SER A 1 90 ? 14.398 3.082 -6.321 1.00 86.38 90 SER A C 1
ATOM 737 O O . SER A 1 90 ? 14.328 2.040 -5.662 1.00 86.38 90 SER A O 1
ATOM 739 N N . VAL A 1 91 ? 14.940 3.120 -7.538 1.00 85.75 91 VAL A N 1
ATOM 740 C CA . VAL A 1 91 ? 15.487 1.945 -8.222 1.00 85.75 91 VAL A CA 1
ATOM 741 C C . VAL A 1 91 ? 16.977 2.142 -8.446 1.00 85.75 91 VAL A C 1
ATOM 743 O O . VAL A 1 91 ? 17.415 3.143 -9.004 1.00 85.75 91 VAL A O 1
ATOM 746 N N . THR A 1 92 ? 17.772 1.163 -8.031 1.00 85.00 92 THR A N 1
ATOM 747 C CA . THR A 1 92 ? 19.208 1.117 -8.302 1.00 85.00 92 THR A CA 1
ATOM 748 C C . THR A 1 92 ? 19.525 -0.160 -9.060 1.00 85.00 92 THR A C 1
ATOM 750 O O . THR A 1 92 ? 19.227 -1.262 -8.592 1.00 85.00 92 THR A O 1
ATOM 753 N N . VAL A 1 93 ? 20.132 -0.011 -10.235 1.00 82.62 93 VAL A N 1
ATOM 754 C CA . VAL A 1 93 ? 20.530 -1.127 -11.096 1.00 82.62 93 VAL A CA 1
ATOM 755 C C . VAL A 1 93 ? 22.049 -1.215 -11.105 1.00 82.62 93 VAL A C 1
ATOM 757 O O . VAL A 1 93 ? 22.729 -0.321 -11.601 1.00 82.62 93 VAL A O 1
ATOM 760 N N . THR A 1 94 ? 22.579 -2.294 -10.538 1.00 81.12 94 THR A N 1
ATOM 761 C CA . THR A 1 94 ? 24.003 -2.651 -10.617 1.00 81.12 94 THR A CA 1
ATOM 762 C C . THR A 1 94 ? 24.129 -4.069 -11.184 1.00 81.12 94 THR A C 1
ATOM 764 O O . THR A 1 94 ? 23.559 -4.362 -12.231 1.00 81.12 94 THR A O 1
ATOM 767 N N . ASN A 1 95 ? 24.801 -4.991 -10.487 1.00 82.38 95 ASN A N 1
ATOM 768 C CA . ASN A 1 95 ? 24.734 -6.427 -10.776 1.00 82.38 95 ASN A CA 1
ATOM 769 C C . ASN A 1 95 ? 23.396 -7.065 -10.347 1.00 82.38 95 ASN A C 1
ATOM 771 O O . ASN A 1 95 ? 23.135 -8.227 -10.653 1.00 82.38 95 ASN A O 1
ATOM 775 N N . LYS A 1 96 ? 22.554 -6.317 -9.627 1.00 83.75 96 LYS A N 1
ATOM 776 C CA . LYS A 1 96 ? 21.178 -6.667 -9.265 1.00 83.75 96 LYS A CA 1
ATOM 777 C C . LYS A 1 96 ? 20.291 -5.424 -9.321 1.00 83.75 96 LYS A C 1
ATOM 779 O O . LYS A 1 96 ? 20.788 -4.302 -9.246 1.00 83.75 96 LYS A O 1
ATOM 784 N N . VAL A 1 97 ? 18.980 -5.637 -9.402 1.00 84.19 97 VAL A N 1
ATOM 785 C CA . VAL A 1 97 ? 17.984 -4.568 -9.262 1.00 84.19 97 VAL A CA 1
ATOM 786 C C . VAL A 1 97 ? 17.578 -4.480 -7.795 1.00 84.19 97 VAL A C 1
ATOM 788 O O . VAL A 1 97 ? 17.119 -5.464 -7.213 1.00 84.19 97 VAL A O 1
ATOM 791 N N . VAL A 1 98 ? 17.772 -3.314 -7.186 1.00 86.94 98 VAL A N 1
ATOM 792 C CA . VAL A 1 98 ? 17.302 -2.999 -5.834 1.00 86.94 98 VAL A CA 1
ATOM 793 C C . VAL A 1 98 ? 16.223 -1.938 -5.944 1.00 86.94 98 VAL A C 1
ATOM 795 O O . VAL A 1 98 ? 16.435 -0.915 -6.586 1.00 86.94 98 VAL A O 1
ATOM 798 N N . ILE A 1 99 ? 15.085 -2.184 -5.302 1.00 88.38 99 ILE A N 1
ATOM 799 C CA . ILE A 1 99 ? 13.976 -1.233 -5.222 1.00 88.38 99 ILE A CA 1
ATOM 800 C C . ILE A 1 99 ? 13.759 -0.893 -3.754 1.00 88.38 99 ILE A C 1
ATOM 802 O O . ILE A 1 99 ? 13.752 -1.795 -2.914 1.00 88.38 99 ILE A O 1
ATOM 806 N N . ASN A 1 100 ? 13.578 0.380 -3.429 1.00 91.00 100 ASN A N 1
ATOM 807 C CA . ASN A 1 100 ? 13.061 0.810 -2.136 1.00 91.00 100 ASN A CA 1
ATOM 808 C C . ASN A 1 100 ? 11.825 1.670 -2.329 1.00 91.00 100 ASN A C 1
ATOM 810 O O . ASN A 1 100 ? 11.751 2.419 -3.293 1.00 91.00 100 ASN A O 1
ATOM 814 N N . PHE A 1 101 ? 10.900 1.568 -1.382 1.00 91.50 101 PHE A N 1
ATOM 815 C CA . PHE A 1 101 ? 9.717 2.411 -1.331 1.00 91.50 101 PHE A CA 1
ATOM 816 C C . PHE A 1 101 ? 9.785 3.308 -0.097 1.00 91.50 101 PHE A C 1
ATOM 818 O O . PHE A 1 101 ? 10.162 2.833 0.984 1.00 91.50 101 PHE A O 1
ATOM 825 N N . SER A 1 102 ? 9.408 4.567 -0.273 1.00 91.50 102 SER A N 1
ATOM 826 C CA . SER A 1 102 ? 9.361 5.608 0.758 1.00 91.50 102 SER A CA 1
ATOM 827 C C . SER A 1 102 ? 8.119 6.469 0.573 1.00 91.50 102 SER A C 1
ATOM 829 O O . SER A 1 102 ? 7.577 6.565 -0.527 1.00 91.50 102 SER A O 1
ATOM 831 N N . THR A 1 103 ? 7.659 7.082 1.660 1.00 91.69 103 THR A N 1
ATOM 832 C CA . THR A 1 103 ? 6.565 8.052 1.613 1.00 91.69 103 THR A CA 1
ATOM 833 C C . THR A 1 103 ? 7.088 9.428 1.214 1.00 91.69 103 THR A C 1
ATOM 835 O O . THR A 1 103 ? 8.134 9.854 1.707 1.00 91.69 103 THR A O 1
ATOM 838 N N . ILE A 1 104 ? 6.334 10.141 0.387 1.00 88.00 104 ILE A N 1
ATOM 839 C CA . ILE A 1 104 ? 6.594 11.528 0.003 1.00 88.00 104 ILE A CA 1
ATOM 840 C C . ILE A 1 104 ? 5.873 12.445 0.993 1.00 88.00 104 ILE A C 1
ATOM 842 O O . ILE A 1 104 ? 4.728 12.197 1.368 1.00 88.00 104 ILE A O 1
ATOM 846 N N . PHE A 1 105 ? 6.551 13.507 1.429 1.00 93.25 105 PHE A N 1
ATOM 847 C CA . PHE A 1 105 ? 5.937 14.539 2.256 1.00 93.25 105 PHE A CA 1
ATOM 848 C C . PHE A 1 105 ? 5.338 15.640 1.378 1.00 93.25 105 PHE A C 1
ATOM 850 O O . PHE A 1 105 ? 6.059 16.319 0.647 1.00 93.25 105 PHE A O 1
ATOM 857 N N . VAL A 1 106 ? 4.031 15.845 1.505 1.00 89.31 106 VAL A N 1
ATOM 858 C CA . VAL A 1 106 ? 3.275 16.901 0.832 1.00 89.31 106 VAL A CA 1
ATOM 859 C C . VAL A 1 106 ? 3.043 18.033 1.827 1.00 89.31 106 VAL A C 1
ATOM 861 O O . VAL A 1 106 ? 2.325 17.875 2.812 1.00 89.31 106 VAL A O 1
ATOM 864 N N . ALA A 1 107 ? 3.653 19.194 1.575 1.00 94.69 107 ALA A N 1
ATOM 865 C CA . ALA A 1 107 ? 3.623 20.323 2.509 1.00 94.69 107 ALA A CA 1
ATOM 866 C C . ALA A 1 107 ? 2.212 20.889 2.750 1.00 94.69 107 ALA A C 1
ATOM 868 O O . ALA A 1 107 ? 1.953 21.415 3.831 1.00 94.69 107 ALA A O 1
ATOM 869 N N . ALA A 1 108 ? 1.317 20.764 1.766 1.00 94.00 108 ALA A N 1
ATOM 870 C CA . ALA A 1 108 ? -0.088 21.144 1.898 1.00 94.00 108 ALA A CA 1
ATOM 871 C C . ALA A 1 108 ? -0.880 20.195 2.819 1.00 94.00 108 ALA A C 1
ATOM 873 O O . ALA A 1 108 ? -1.873 20.611 3.401 1.00 94.00 108 ALA A O 1
ATOM 874 N N . GLU A 1 109 ? -0.405 18.958 3.011 1.00 93.00 109 GLU A N 1
ATOM 875 C CA . GLU A 1 109 ? -1.136 17.876 3.684 1.00 93.00 109 GLU A CA 1
ATOM 876 C C . GLU A 1 109 ? -0.324 17.223 4.824 1.00 93.00 109 GLU A C 1
ATOM 878 O O . GLU A 1 109 ? -0.153 15.997 4.878 1.00 93.00 109 GLU A O 1
ATOM 883 N N . PRO A 1 110 ? 0.213 18.009 5.780 1.00 94.75 110 PRO A N 1
ATOM 884 C CA . PRO A 1 110 ? 1.173 17.509 6.763 1.00 94.75 110 PRO A CA 1
ATOM 885 C C . PRO A 1 110 ? 0.566 16.482 7.729 1.00 94.75 110 PRO A C 1
ATOM 887 O O . PRO A 1 110 ? 1.240 15.534 8.137 1.00 94.75 110 PRO A O 1
ATOM 890 N N . TYR A 1 111 ? -0.711 16.648 8.092 1.00 93.25 111 TYR A N 1
ATOM 891 C CA . TYR A 1 111 ? -1.415 15.718 8.976 1.00 93.25 111 TYR A CA 1
ATOM 892 C C . TYR A 1 111 ? -1.638 14.362 8.301 1.00 93.25 111 TYR A C 1
ATOM 894 O O . TYR A 1 111 ? -1.334 13.325 8.896 1.00 93.25 111 TYR A O 1
ATOM 902 N N . PHE A 1 112 ? -2.101 14.371 7.047 1.00 93.12 112 PHE A N 1
ATOM 903 C CA . PHE A 1 112 ? -2.286 13.153 6.266 1.00 93.12 112 PHE A CA 1
ATOM 904 C C . PHE A 1 112 ? -0.953 12.423 6.083 1.00 93.12 112 PHE A C 1
ATOM 906 O O . PHE A 1 112 ? -0.859 11.234 6.385 1.00 93.12 112 PHE A O 1
ATOM 913 N N . CYS A 1 113 ? 0.106 13.140 5.687 1.00 94.19 113 CYS A N 1
ATOM 914 C CA . CYS A 1 113 ? 1.439 12.563 5.503 1.00 94.19 113 CYS A CA 1
ATOM 915 C C . CYS A 1 113 ? 1.953 11.867 6.769 1.00 94.19 113 CYS A C 1
ATOM 917 O O . CYS A 1 113 ? 2.556 10.797 6.687 1.00 94.19 113 CYS A O 1
ATOM 919 N N . ASN A 1 114 ? 1.691 12.436 7.948 1.00 95.69 114 ASN A N 1
ATOM 920 C CA . ASN A 1 114 ? 2.083 11.829 9.217 1.00 95.69 114 ASN A CA 1
ATOM 921 C C . ASN A 1 114 ? 1.373 10.485 9.458 1.00 95.69 114 ASN A C 1
ATOM 923 O O . ASN A 1 114 ? 2.015 9.495 9.812 1.00 95.69 114 ASN A O 1
ATOM 927 N N . ILE A 1 115 ? 0.058 10.421 9.231 1.00 96.00 115 ILE A N 1
ATOM 928 C CA . ILE A 1 115 ? -0.707 9.174 9.387 1.00 96.00 115 ILE A CA 1
ATOM 929 C C . ILE A 1 115 ? -0.306 8.160 8.319 1.00 96.00 115 ILE A C 1
ATOM 931 O O . ILE A 1 115 ? -0.105 6.991 8.641 1.00 96.00 115 ILE A O 1
ATOM 935 N N . PHE A 1 116 ? -0.143 8.599 7.070 1.00 95.00 116 PHE A N 1
ATOM 936 C CA . PHE A 1 116 ? 0.291 7.749 5.968 1.00 95.00 116 PHE A CA 1
ATOM 937 C C . PHE A 1 116 ? 1.662 7.127 6.244 1.00 95.00 116 PHE A C 1
ATOM 939 O O . PHE A 1 116 ? 1.835 5.925 6.057 1.00 95.00 116 PHE A O 1
ATOM 946 N N . ASN A 1 117 ? 2.611 7.902 6.775 1.00 96.56 117 ASN A N 1
ATOM 947 C CA . ASN A 1 117 ? 3.924 7.395 7.163 1.00 96.56 117 ASN A CA 1
ATOM 948 C C . ASN A 1 117 ? 3.830 6.362 8.300 1.00 96.56 117 ASN A C 1
ATOM 950 O O . ASN A 1 117 ? 4.381 5.266 8.193 1.00 96.56 117 ASN A O 1
ATOM 954 N N . HIS A 1 118 ? 3.051 6.638 9.354 1.00 96.38 118 HIS A N 1
ATOM 955 C CA . HIS A 1 118 ? 2.809 5.638 10.398 1.00 96.38 118 HIS A CA 1
ATOM 956 C C . HIS A 1 118 ? 2.175 4.360 9.845 1.00 96.38 118 HIS A C 1
ATOM 958 O O . HIS A 1 118 ? 2.602 3.263 10.206 1.00 96.38 1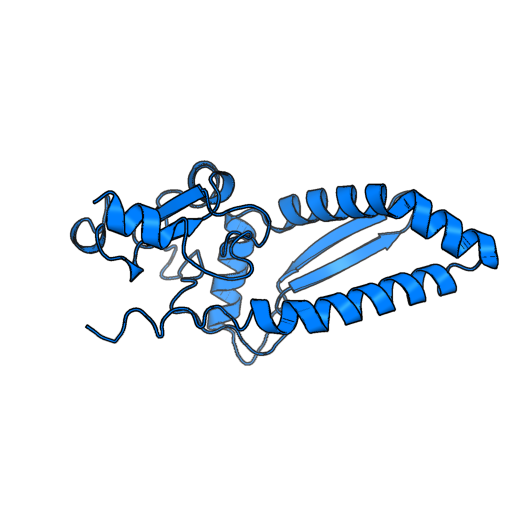18 HIS A O 1
ATOM 964 N N . HIS A 1 119 ? 1.189 4.493 8.961 1.00 95.94 119 HIS A N 1
ATOM 965 C CA . HIS A 1 119 ? 0.498 3.376 8.332 1.00 95.94 119 HIS A CA 1
ATOM 966 C C . HIS A 1 119 ? 1.474 2.537 7.495 1.00 95.94 119 HIS A C 1
ATOM 968 O O . HIS A 1 119 ? 1.546 1.314 7.650 1.00 95.94 119 HIS A O 1
ATOM 974 N N . PHE A 1 120 ? 2.290 3.203 6.677 1.00 95.88 120 PHE A N 1
ATOM 975 C CA . PHE A 1 120 ? 3.329 2.599 5.852 1.00 95.88 120 PHE A CA 1
ATOM 976 C C . PHE A 1 120 ? 4.341 1.801 6.684 1.00 95.88 120 PHE A C 1
ATOM 978 O O . PHE A 1 120 ? 4.633 0.637 6.371 1.00 95.88 120 PHE A O 1
ATOM 985 N N . ASP A 1 121 ? 4.819 2.385 7.783 1.00 96.12 121 ASP A N 1
ATOM 986 C CA . ASP A 1 121 ? 5.775 1.759 8.693 1.00 96.12 121 ASP A CA 1
ATOM 987 C C . ASP A 1 121 ? 5.160 0.589 9.464 1.00 96.12 121 ASP A C 1
ATOM 989 O O . ASP A 1 121 ? 5.719 -0.514 9.495 1.00 96.12 121 ASP A O 1
ATOM 993 N N . LYS A 1 122 ? 3.981 0.791 10.062 1.00 95.75 122 LYS A N 1
ATOM 994 C CA . LYS A 1 122 ? 3.301 -0.222 10.880 1.00 95.75 122 LYS A CA 1
ATOM 995 C C . LYS A 1 122 ? 2.944 -1.461 10.081 1.00 95.75 122 LYS A C 1
ATOM 997 O O . LYS A 1 122 ? 3.115 -2.572 10.578 1.00 95.75 122 LYS A O 1
ATOM 1002 N N . LEU A 1 123 ? 2.528 -1.287 8.831 1.00 95.38 123 LEU A N 1
ATOM 1003 C CA . LEU A 1 123 ? 2.216 -2.388 7.922 1.00 95.38 123 LEU A CA 1
ATOM 1004 C C . LEU A 1 123 ? 3.442 -2.948 7.190 1.00 95.38 123 LEU A C 1
ATOM 1006 O O . LEU A 1 123 ? 3.305 -3.891 6.399 1.00 95.38 123 LEU A O 1
ATOM 1010 N N . CYS A 1 124 ? 4.636 -2.405 7.463 1.00 96.31 124 CYS A N 1
ATOM 1011 C CA . CYS A 1 124 ? 5.905 -2.781 6.843 1.00 96.31 124 CYS A CA 1
ATOM 1012 C C . CYS A 1 124 ? 5.837 -2.755 5.305 1.00 96.31 124 CYS A C 1
ATOM 1014 O O . CYS A 1 124 ? 6.358 -3.663 4.636 1.00 96.31 124 CYS A O 1
ATOM 1016 N N . LEU A 1 125 ? 5.178 -1.741 4.734 1.00 95.94 125 LEU A N 1
ATOM 1017 C CA . LEU A 1 125 ? 4.848 -1.702 3.309 1.00 95.94 125 LEU A CA 1
ATOM 1018 C C . LEU A 1 125 ? 6.097 -1.675 2.427 1.00 95.94 125 LEU A C 1
ATOM 1020 O O . LEU A 1 125 ? 6.146 -2.443 1.472 1.00 95.94 125 LEU A O 1
ATOM 1024 N N . ASN A 1 126 ? 7.171 -0.970 2.805 1.00 96.25 126 ASN A N 1
ATOM 1025 C CA . ASN A 1 126 ? 8.445 -1.016 2.067 1.00 96.25 126 ASN A CA 1
ATOM 1026 C C . ASN A 1 126 ? 8.933 -2.457 1.831 1.00 96.25 126 ASN A C 1
ATOM 1028 O O . ASN A 1 126 ? 9.227 -2.866 0.708 1.00 96.25 126 ASN A O 1
ATOM 1032 N N . LYS A 1 127 ? 8.974 -3.277 2.891 1.00 96.75 127 LYS A N 1
ATOM 1033 C CA . LYS A 1 127 ? 9.410 -4.681 2.804 1.00 96.75 127 LYS A CA 1
ATOM 1034 C C . LYS A 1 127 ? 8.471 -5.510 1.924 1.00 96.75 127 LYS A C 1
ATOM 1036 O O . LYS A 1 127 ? 8.924 -6.389 1.188 1.00 96.75 127 LYS A O 1
ATOM 1041 N N . ARG A 1 128 ? 7.165 -5.268 2.016 1.00 95.75 128 ARG A N 1
ATOM 1042 C CA . ARG A 1 128 ? 6.144 -6.036 1.292 1.00 95.75 128 ARG A CA 1
ATOM 1043 C C . ARG A 1 128 ? 6.110 -5.669 -0.192 1.00 95.75 128 ARG A C 1
ATOM 1045 O O . ARG A 1 128 ? 6.118 -6.582 -1.019 1.00 95.75 128 ARG A O 1
ATOM 1052 N N . TYR A 1 129 ? 6.176 -4.382 -0.518 1.00 95.31 129 TYR A N 1
ATOM 1053 C CA . TYR A 1 129 ? 6.279 -3.866 -1.882 1.00 95.31 129 TYR A CA 1
ATOM 1054 C C . TYR A 1 129 ? 7.577 -4.306 -2.548 1.00 95.31 129 TYR A C 1
ATOM 1056 O O . TYR A 1 129 ? 7.527 -4.832 -3.654 1.00 95.31 129 TYR A O 1
ATOM 1064 N N . LYS A 1 130 ? 8.720 -4.273 -1.848 1.00 95.00 130 LYS A N 1
ATOM 1065 C CA . LYS A 1 130 ? 9.986 -4.860 -2.332 1.00 95.00 130 LYS A CA 1
ATOM 1066 C C . LYS A 1 130 ? 9.830 -6.288 -2.835 1.00 95.00 130 LYS A C 1
ATOM 1068 O O . LYS A 1 130 ? 10.308 -6.627 -3.917 1.00 95.00 130 LYS A O 1
ATOM 1073 N N . ARG A 1 131 ? 9.155 -7.134 -2.053 1.00 94.50 131 ARG A N 1
ATOM 1074 C CA . ARG A 1 131 ? 8.931 -8.541 -2.403 1.00 94.50 131 ARG A CA 1
ATOM 1075 C C . ARG A 1 131 ? 8.032 -8.671 -3.632 1.00 94.50 131 ARG A C 1
ATOM 1077 O O . ARG A 1 131 ? 8.329 -9.485 -4.502 1.00 94.50 131 ARG A O 1
ATOM 1084 N N . LYS A 1 132 ? 6.957 -7.880 -3.705 1.00 93.31 132 LYS A N 1
ATOM 1085 C CA . LYS A 1 132 ? 6.022 -7.880 -4.840 1.00 93.31 132 LYS A CA 1
ATOM 1086 C C . LYS A 1 132 ? 6.687 -7.366 -6.119 1.00 93.31 132 LYS A C 1
ATOM 1088 O O . LYS A 1 132 ? 6.658 -8.072 -7.120 1.00 93.31 132 LYS A O 1
ATOM 1093 N N . ALA A 1 133 ? 7.399 -6.245 -6.051 1.00 90.94 133 ALA A N 1
ATOM 1094 C CA . ALA A 1 133 ? 8.146 -5.681 -7.172 1.00 90.94 133 ALA A CA 1
ATOM 1095 C C . ALA A 1 133 ? 9.242 -6.631 -7.684 1.00 90.94 133 ALA A C 1
ATOM 1097 O O . ALA A 1 133 ? 9.378 -6.837 -8.886 1.00 90.94 133 ALA A O 1
ATOM 1098 N N . SER A 1 134 ? 9.981 -7.284 -6.779 1.00 92.12 134 SER A N 1
ATOM 1099 C CA . SER A 1 134 ? 10.989 -8.287 -7.160 1.00 92.12 134 SER A CA 1
ATOM 1100 C C . SER A 1 134 ? 10.371 -9.465 -7.916 1.00 92.12 134 SER A C 1
ATOM 1102 O O . SER A 1 134 ? 10.912 -9.904 -8.930 1.00 92.12 134 SER A O 1
ATOM 1104 N N . ALA A 1 135 ? 9.228 -9.971 -7.443 1.00 93.25 135 ALA A N 1
ATOM 1105 C CA . ALA A 1 135 ? 8.509 -11.042 -8.124 1.00 93.25 135 ALA A CA 1
ATOM 1106 C C . ALA A 1 135 ? 8.014 -10.594 -9.508 1.00 93.25 135 ALA A C 1
ATOM 1108 O O . ALA A 1 135 ? 8.128 -11.352 -10.470 1.00 93.25 135 ALA A O 1
ATOM 1109 N N . GLU A 1 136 ? 7.526 -9.359 -9.620 1.00 91.00 136 GLU A N 1
ATOM 1110 C CA . GLU A 1 136 ? 7.013 -8.816 -10.875 1.00 91.00 136 GLU A CA 1
ATOM 1111 C C . GLU A 1 136 ? 8.109 -8.625 -11.929 1.00 91.00 136 GLU A C 1
ATOM 1113 O O . GLU A 1 136 ? 7.949 -9.050 -13.073 1.00 91.00 136 GLU A O 1
ATOM 1118 N N . ILE A 1 137 ? 9.284 -8.127 -11.536 1.00 89.06 137 ILE A N 1
ATOM 1119 C CA . ILE A 1 137 ? 10.455 -8.059 -12.426 1.00 89.06 137 ILE A CA 1
ATOM 1120 C C . ILE A 1 137 ? 10.812 -9.446 -12.968 1.00 89.06 137 ILE A C 1
ATOM 1122 O O . ILE A 1 137 ? 11.073 -9.606 -14.162 1.00 89.06 137 ILE A O 1
ATOM 1126 N N . ILE A 1 138 ? 10.813 -10.465 -12.104 1.00 90.94 138 ILE A N 1
ATOM 1127 C CA . ILE A 1 138 ? 11.134 -11.838 -12.510 1.00 90.94 138 ILE A CA 1
ATOM 1128 C C . ILE A 1 138 ? 10.103 -12.360 -13.516 1.00 90.94 138 ILE A C 1
ATOM 1130 O O . ILE A 1 138 ? 10.493 -12.963 -14.517 1.00 90.94 138 ILE A O 1
ATOM 1134 N N . ARG A 1 139 ? 8.806 -12.104 -13.300 1.00 94.06 139 ARG A N 1
ATOM 1135 C CA . ARG A 1 139 ? 7.741 -12.491 -14.243 1.00 94.06 139 ARG A CA 1
ATOM 1136 C C . ARG A 1 139 ? 7.901 -11.808 -15.594 1.00 94.06 139 ARG A C 1
ATOM 1138 O O . ARG A 1 139 ? 7.776 -12.461 -16.630 1.00 94.06 139 ARG A O 1
ATOM 1145 N N . LYS A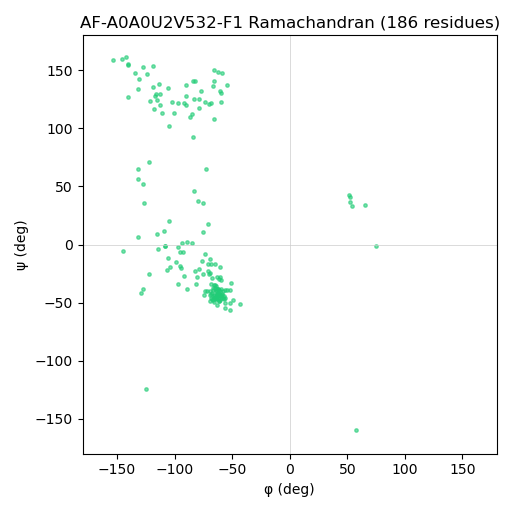 1 140 ? 8.251 -10.521 -15.594 1.00 91.69 140 LYS A N 1
ATOM 1146 C CA . LYS A 1 140 ? 8.450 -9.742 -16.820 1.00 91.69 140 LYS A CA 1
ATOM 1147 C C . LYS A 1 140 ? 9.769 -10.047 -17.530 1.00 91.69 140 LYS A C 1
ATOM 1149 O O . LYS A 1 140 ? 9.886 -9.731 -18.712 1.00 91.69 140 LYS A O 1
ATOM 1154 N N . ARG A 1 141 ? 10.732 -10.722 -16.885 1.00 91.50 141 ARG A N 1
ATOM 1155 C CA . ARG A 1 141 ? 12.092 -10.970 -17.405 1.00 91.50 141 ARG A CA 1
ATOM 1156 C C . ARG A 1 141 ? 12.134 -11.386 -18.875 1.00 91.50 141 ARG A C 1
ATOM 1158 O O . ARG A 1 141 ? 12.852 -10.769 -19.652 1.00 91.50 141 ARG A O 1
ATOM 1165 N N . ARG A 1 142 ? 11.356 -12.398 -19.281 1.00 94.19 142 ARG A N 1
ATOM 1166 C CA . ARG A 1 142 ? 11.352 -12.871 -20.682 1.00 94.19 142 ARG A CA 1
ATOM 1167 C C . ARG A 1 142 ? 10.842 -11.813 -21.663 1.00 94.19 142 ARG A C 1
ATOM 1169 O O . ARG A 1 142 ? 11.328 -11.746 -22.788 1.00 94.19 142 ARG A O 1
ATOM 1176 N N . SER A 1 143 ? 9.858 -11.010 -21.255 1.0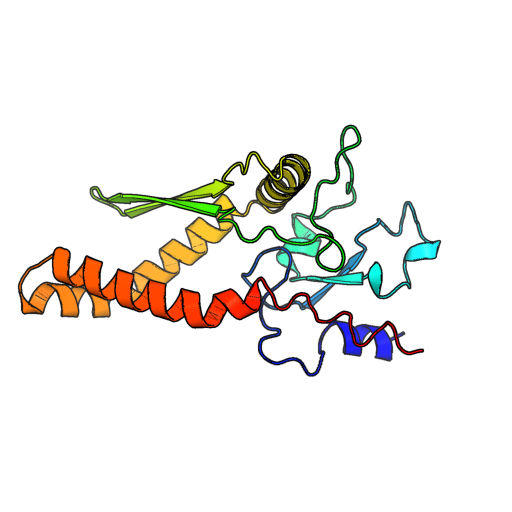0 94.19 143 SER A N 1
ATOM 1177 C CA . SER A 1 143 ? 9.351 -9.905 -22.073 1.00 94.19 143 SER A CA 1
ATOM 1178 C C . SER A 1 143 ? 10.412 -8.819 -22.222 1.00 94.19 143 SER A C 1
ATOM 1180 O O . SER A 1 143 ? 10.722 -8.421 -23.341 1.00 94.19 143 SER A O 1
ATOM 1182 N N . LEU A 1 144 ? 11.052 -8.433 -21.113 1.00 91.56 144 LEU A N 1
ATOM 1183 C CA . LEU A 1 144 ? 12.122 -7.433 -21.106 1.00 91.56 144 LEU A CA 1
ATOM 1184 C C . LEU A 1 144 ? 13.322 -7.882 -21.953 1.00 91.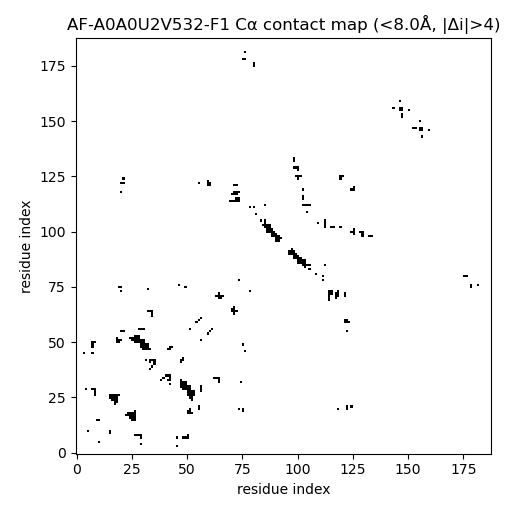56 144 LEU A C 1
ATOM 1186 O O . LEU A 1 144 ? 13.832 -7.103 -22.752 1.00 91.56 144 LEU A O 1
ATOM 1190 N N . GLU A 1 145 ? 13.727 -9.154 -21.862 1.00 93.88 145 GLU A N 1
ATOM 1191 C CA . GLU A 1 145 ? 14.779 -9.729 -22.712 1.00 93.88 145 GLU A CA 1
ATOM 1192 C C . GLU A 1 145 ? 14.403 -9.679 -24.201 1.00 93.88 145 GLU A C 1
ATOM 1194 O O . GLU A 1 145 ? 15.252 -9.386 -25.042 1.00 93.88 145 GLU A O 1
ATOM 1199 N N . ARG A 1 146 ? 13.135 -9.938 -24.545 1.00 95.31 146 ARG A N 1
ATOM 1200 C CA . ARG A 1 146 ? 12.652 -9.855 -25.930 1.00 95.31 146 ARG A CA 1
ATOM 1201 C C . ARG A 1 146 ? 12.691 -8.423 -26.453 1.00 95.31 146 ARG A C 1
ATOM 1203 O O . ARG A 1 146 ? 13.127 -8.224 -27.581 1.00 95.31 146 ARG A O 1
ATOM 1210 N N . VAL A 1 147 ? 12.241 -7.457 -25.654 1.00 93.88 147 VAL A N 1
ATOM 1211 C CA . VAL A 1 147 ? 12.276 -6.029 -26.001 1.00 93.88 147 VAL A CA 1
ATOM 1212 C C . VAL A 1 147 ? 13.720 -5.579 -26.203 1.00 93.88 147 VAL A C 1
ATOM 1214 O O . VAL A 1 147 ? 14.038 -5.036 -27.254 1.00 93.88 147 VAL A O 1
ATOM 1217 N N . TYR A 1 148 ? 14.614 -5.917 -25.269 1.00 93.38 148 TYR A N 1
ATOM 1218 C CA . TYR A 1 148 ? 16.035 -5.591 -25.369 1.00 93.38 148 TYR A CA 1
ATOM 1219 C C . TYR A 1 148 ? 16.670 -6.127 -26.653 1.00 93.38 148 TYR A C 1
ATOM 1221 O O . TYR A 1 148 ? 17.317 -5.382 -27.381 1.00 93.38 148 TYR A O 1
ATOM 1229 N N . ARG A 1 149 ? 16.468 -7.416 -26.961 1.00 95.06 149 ARG A N 1
ATOM 1230 C CA . ARG A 1 149 ? 17.116 -8.089 -28.099 1.00 95.06 149 ARG A CA 1
ATOM 1231 C C . ARG A 1 149 ? 16.709 -7.547 -29.468 1.00 95.06 149 ARG A C 1
ATOM 1233 O O . ARG A 1 149 ? 17.415 -7.830 -30.427 1.00 95.06 149 ARG A O 1
ATOM 1240 N N . ARG A 1 150 ? 15.606 -6.794 -29.579 1.00 92.12 150 ARG A N 1
ATOM 1241 C CA . ARG A 1 150 ? 15.187 -6.192 -30.857 1.00 92.12 150 ARG A CA 1
ATOM 1242 C C . ARG A 1 150 ? 16.254 -5.245 -31.401 1.00 92.12 150 ARG A C 1
ATOM 1244 O O . ARG A 1 150 ? 16.605 -5.362 -32.566 1.00 92.12 150 ARG A O 1
ATOM 1251 N N . ASN A 1 151 ? 16.794 -4.381 -30.540 1.00 92.75 151 ASN A N 1
ATOM 1252 C CA . ASN A 1 151 ? 17.764 -3.350 -30.926 1.00 92.75 151 ASN A CA 1
ATOM 1253 C C . ASN A 1 151 ? 19.011 -3.300 -30.019 1.00 92.75 151 ASN A C 1
ATOM 1255 O O . ASN A 1 151 ? 19.825 -2.393 -30.147 1.00 92.75 151 ASN A O 1
ATOM 1259 N N . ASN A 1 152 ? 19.162 -4.241 -29.078 1.00 92.31 152 ASN A N 1
ATOM 1260 C CA . ASN A 1 152 ? 20.147 -4.202 -27.983 1.00 92.31 152 ASN A CA 1
ATOM 1261 C C . ASN A 1 152 ? 20.100 -2.886 -27.179 1.00 92.31 152 ASN A C 1
ATOM 1263 O O . ASN A 1 152 ? 21.125 -2.363 -26.740 1.00 92.31 152 ASN A O 1
ATOM 1267 N N . SER A 1 153 ? 18.894 -2.346 -26.990 1.00 91.75 153 SER A N 1
ATOM 1268 C CA . SER A 1 153 ? 18.655 -1.005 -26.453 1.00 91.75 153 SER A CA 1
ATOM 1269 C C . SER A 1 153 ? 17.997 -1.072 -25.076 1.00 91.75 153 SER A C 1
ATOM 1271 O O . SER A 1 153 ? 16.889 -1.585 -24.915 1.00 91.75 153 SER A O 1
ATOM 1273 N N . ALA A 1 154 ? 18.669 -0.519 -24.062 1.00 87.50 154 ALA A N 1
ATOM 1274 C CA . ALA A 1 154 ? 18.068 -0.324 -22.740 1.00 87.50 154 ALA A CA 1
ATOM 1275 C C . ALA A 1 154 ? 16.972 0.760 -22.759 1.00 87.50 154 ALA A C 1
ATOM 1277 O O . ALA A 1 154 ? 16.049 0.714 -21.945 1.00 87.50 154 ALA A O 1
ATOM 1278 N N . ASN A 1 155 ? 17.036 1.696 -23.713 1.00 90.50 155 ASN A N 1
ATOM 1279 C CA . ASN A 1 155 ? 16.000 2.711 -23.897 1.00 90.50 155 ASN A CA 1
ATOM 1280 C C . ASN A 1 155 ? 14.670 2.079 -24.318 1.00 90.50 155 ASN A C 1
ATOM 1282 O O . ASN A 1 155 ? 13.625 2.512 -23.847 1.00 90.50 155 ASN A O 1
ATOM 1286 N N . ASP A 1 156 ? 14.699 1.006 -25.110 1.00 91.06 156 ASP A N 1
ATOM 1287 C CA . ASP A 1 156 ? 13.481 0.307 -25.535 1.00 91.06 156 ASP A CA 1
ATOM 1288 C C . ASP A 1 156 ? 12.788 -0.360 -24.340 1.00 91.06 156 ASP A C 1
ATOM 1290 O O . ASP A 1 156 ? 11.564 -0.332 -24.235 1.00 91.06 156 ASP A O 1
ATOM 1294 N N . ILE A 1 157 ? 13.568 -0.907 -23.398 1.00 89.25 157 ILE A N 1
ATOM 1295 C CA . ILE A 1 157 ? 13.037 -1.427 -22.131 1.00 89.25 157 ILE A CA 1
ATOM 1296 C C . ILE A 1 157 ? 12.414 -0.295 -21.306 1.00 89.25 157 ILE A C 1
ATOM 1298 O O . ILE A 1 157 ? 11.315 -0.454 -20.783 1.00 89.25 157 ILE A O 1
ATOM 1302 N N . SER A 1 158 ? 13.117 0.835 -21.177 1.00 86.56 158 SER A N 1
ATOM 1303 C CA . SER A 1 158 ? 12.635 2.008 -20.435 1.00 86.56 158 SER A CA 1
ATOM 1304 C C . SER A 1 158 ? 11.307 2.517 -20.998 1.00 86.56 158 SER A C 1
ATOM 1306 O O . SER A 1 158 ? 10.366 2.723 -20.238 1.00 86.56 158 SER A O 1
ATOM 1308 N N . ASN A 1 159 ? 11.197 2.646 -22.323 1.00 88.25 159 ASN A N 1
ATOM 1309 C CA . ASN A 1 159 ? 9.971 3.081 -22.990 1.00 88.25 159 ASN A CA 1
ATOM 1310 C C . ASN A 1 159 ? 8.830 2.081 -22.779 1.00 88.25 159 ASN A C 1
ATOM 1312 O O . ASN A 1 159 ? 7.754 2.489 -22.361 1.00 88.25 159 ASN A O 1
ATOM 1316 N N . PHE A 1 160 ? 9.090 0.781 -22.953 1.00 89.12 160 PHE A N 1
ATOM 1317 C CA . PHE A 1 160 ? 8.104 -0.271 -22.689 1.00 89.12 160 PHE A CA 1
ATOM 1318 C C . PHE A 1 160 ? 7.557 -0.210 -21.253 1.00 89.12 160 PHE A C 1
ATOM 1320 O O . PHE A 1 160 ? 6.350 -0.276 -21.041 1.00 89.12 160 PHE A O 1
ATOM 1327 N N . LEU A 1 161 ? 8.439 -0.049 -20.260 1.00 87.81 161 LEU A N 1
ATOM 1328 C CA . LEU A 1 161 ? 8.035 0.055 -18.856 1.00 87.81 161 LEU A CA 1
ATOM 1329 C C . LEU A 1 161 ? 7.273 1.354 -18.558 1.00 87.81 161 LEU A C 1
ATOM 1331 O O . LEU A 1 161 ? 6.377 1.338 -17.722 1.00 87.81 161 LEU A O 1
ATOM 1335 N N . ARG A 1 162 ? 7.611 2.468 -19.222 1.00 86.56 162 ARG A N 1
ATOM 1336 C CA . ARG A 1 162 ? 6.885 3.742 -19.085 1.00 86.56 162 ARG A CA 1
ATOM 1337 C C . ARG A 1 162 ? 5.493 3.675 -19.695 1.00 86.56 162 ARG A C 1
ATOM 1339 O O . ARG A 1 162 ? 4.554 4.151 -19.078 1.00 86.56 162 ARG A O 1
ATOM 1346 N N . GLU A 1 163 ? 5.356 3.080 -20.875 1.00 88.00 163 GLU A N 1
ATOM 1347 C CA . GLU A 1 163 ? 4.053 2.870 -21.513 1.00 88.00 163 GLU A CA 1
ATOM 1348 C C . GLU A 1 163 ? 3.146 2.003 -20.635 1.00 88.00 163 GLU A C 1
ATOM 1350 O O . GLU A 1 163 ? 1.992 2.356 -20.408 1.00 88.00 163 GLU A O 1
ATOM 1355 N N . GLU A 1 164 ? 3.686 0.916 -20.077 1.00 86.12 164 GLU A N 1
ATOM 1356 C CA . GLU A 1 164 ? 2.954 0.065 -19.138 1.00 86.12 164 GLU A CA 1
ATOM 1357 C C . GLU A 1 164 ? 2.580 0.815 -17.850 1.00 86.12 164 GLU A C 1
ATOM 1359 O O . GLU A 1 164 ? 1.437 0.729 -17.408 1.00 86.12 164 GLU A O 1
ATOM 1364 N N 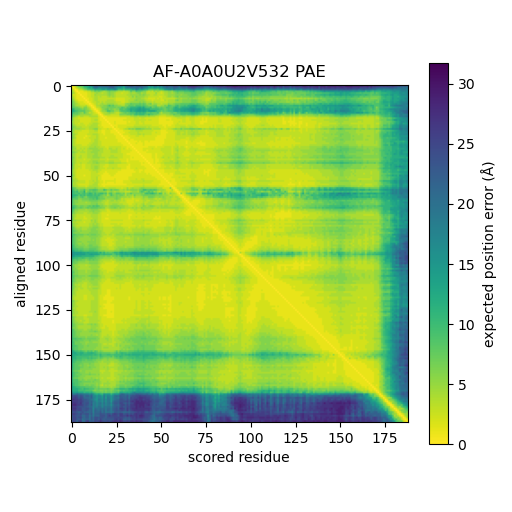. ALA A 1 165 ? 3.505 1.589 -17.272 1.00 83.44 165 ALA A N 1
ATOM 1365 C CA . ALA A 1 165 ? 3.232 2.395 -16.083 1.00 83.44 165 ALA A CA 1
ATOM 1366 C C . ALA A 1 165 ? 2.136 3.444 -16.328 1.00 83.44 165 ALA A C 1
ATOM 1368 O O . ALA A 1 165 ? 1.234 3.565 -15.507 1.00 83.44 165 ALA A O 1
ATOM 1369 N N . ASN A 1 166 ? 2.167 4.141 -17.467 1.00 79.44 166 ASN A N 1
ATOM 1370 C CA . ASN A 1 166 ? 1.139 5.115 -17.837 1.00 79.44 166 ASN A CA 1
ATOM 1371 C C . ASN A 1 166 ? -0.229 4.447 -18.047 1.00 79.44 166 ASN A C 1
ATOM 1373 O O . ASN A 1 166 ? -1.253 5.017 -17.684 1.00 79.44 166 ASN A O 1
ATOM 1377 N N . GLY A 1 167 ? -0.258 3.240 -18.625 1.00 79.88 167 GLY A N 1
ATOM 1378 C CA . GLY A 1 167 ? -1.489 2.455 -18.753 1.00 79.88 167 GLY A CA 1
ATOM 1379 C C . GLY A 1 167 ? -2.084 2.120 -17.386 1.00 79.88 167 GLY A C 1
ATOM 1380 O O . GLY A 1 167 ? -3.252 2.403 -17.134 1.00 79.88 167 GLY A O 1
ATOM 1381 N N . LEU A 1 168 ? -1.248 1.624 -16.469 1.00 79.81 168 LEU A N 1
ATOM 1382 C CA . LEU A 1 168 ? -1.660 1.344 -15.094 1.00 79.81 168 LEU A CA 1
ATOM 1383 C C . LEU A 1 168 ? -2.103 2.609 -14.356 1.00 79.81 168 LEU A C 1
ATOM 1385 O O . LEU A 1 168 ? -3.062 2.558 -13.601 1.00 79.81 168 LEU A O 1
ATOM 1389 N N . GLU A 1 169 ? -1.455 3.753 -14.566 1.00 72.19 169 GLU A N 1
ATOM 1390 C CA . GLU A 1 169 ? -1.886 5.012 -13.956 1.00 72.19 169 GLU A CA 1
ATOM 1391 C C . GLU A 1 169 ? -3.306 5.385 -14.396 1.00 72.19 169 GLU A C 1
ATOM 1393 O O . GLU A 1 169 ? -4.108 5.783 -13.562 1.00 72.19 169 GLU A O 1
ATOM 1398 N N . ILE A 1 170 ? -3.673 5.188 -15.664 1.00 70.00 170 ILE A N 1
ATOM 1399 C CA . ILE A 1 170 ? -5.034 5.455 -16.163 1.00 70.00 170 ILE A CA 1
ATOM 1400 C C . ILE A 1 170 ? -6.063 4.497 -15.543 1.00 70.00 170 ILE A C 1
ATOM 1402 O O . ILE A 1 170 ? -7.174 4.915 -15.204 1.00 70.00 170 ILE A O 1
ATOM 1406 N N . ASP A 1 171 ? -5.691 3.230 -15.373 1.00 68.75 171 ASP A N 1
ATOM 1407 C CA . ASP A 1 171 ? -6.573 2.208 -14.810 1.00 68.75 171 ASP A CA 1
ATOM 1408 C C . ASP A 1 171 ? -6.748 2.389 -13.286 1.00 68.75 171 ASP A C 1
ATOM 1410 O O . ASP A 1 171 ? -7.865 2.312 -12.770 1.00 68.75 171 ASP A O 1
ATOM 1414 N N . TYR A 1 172 ? -5.668 2.731 -12.569 1.00 65.50 172 TYR A N 1
ATOM 1415 C CA . TYR A 1 172 ? -5.612 2.810 -11.102 1.00 65.50 172 TYR A CA 1
ATOM 1416 C C . TYR A 1 172 ? -5.768 4.218 -10.508 1.00 65.50 172 TYR A C 1
ATOM 1418 O O . TYR A 1 172 ? -6.078 4.335 -9.321 1.00 65.50 172 TYR A O 1
ATOM 1426 N N . SER A 1 173 ? -5.646 5.299 -11.283 1.00 51.34 173 SER A N 1
ATOM 1427 C CA . SER A 1 173 ? -6.024 6.656 -10.828 1.00 51.34 173 SER A CA 1
ATOM 1428 C C . SER A 1 173 ? -7.510 6.744 -10.456 1.00 51.34 173 SER A C 1
ATOM 1430 O O . SER A 1 173 ? -7.905 7.580 -9.649 1.00 51.34 173 SER A O 1
ATOM 1432 N N . LYS A 1 174 ? -8.329 5.802 -10.942 1.00 44.22 174 LYS A N 1
ATOM 1433 C CA . LYS A 1 174 ? -9.711 5.595 -10.489 1.00 44.22 174 LYS A CA 1
ATOM 1434 C C . LYS A 1 174 ? -9.827 4.825 -9.170 1.00 44.22 174 LYS A C 1
ATOM 1436 O O . LYS A 1 174 ? -10.865 4.927 -8.530 1.00 44.22 174 LYS A O 1
ATOM 1441 N N . ILE A 1 175 ? -8.808 4.065 -8.766 1.00 45.81 175 ILE A N 1
ATOM 1442 C CA . ILE A 1 175 ? -8.852 3.107 -7.647 1.00 45.81 175 ILE A CA 1
ATOM 1443 C C . ILE A 1 175 ? -8.469 3.775 -6.321 1.00 45.81 175 ILE A C 1
ATOM 1445 O O . ILE A 1 175 ? -9.144 3.557 -5.317 1.00 45.81 175 ILE A O 1
ATOM 1449 N N . ILE A 1 176 ? -7.494 4.693 -6.313 1.00 43.53 176 ILE A N 1
ATOM 1450 C CA . ILE A 1 176 ? -7.208 5.513 -5.115 1.00 43.53 176 ILE A CA 1
ATOM 1451 C C . ILE A 1 176 ? -8.348 6.524 -4.858 1.00 43.53 176 ILE A C 1
ATOM 1453 O O . ILE A 1 176 ? -8.634 6.860 -3.711 1.00 43.53 176 ILE A O 1
ATOM 1457 N N . GLY A 1 177 ? -9.088 6.899 -5.910 1.00 37.47 177 GLY A N 1
ATOM 1458 C CA . GLY A 1 177 ? -10.320 7.693 -5.848 1.00 37.47 177 GLY A CA 1
ATOM 1459 C C . GLY A 1 177 ? -11.628 6.897 -5.691 1.00 37.47 177 GLY A C 1
ATOM 1460 O O . GLY A 1 177 ? -12.688 7.512 -5.664 1.00 37.47 177 GLY A O 1
ATOM 1461 N N . LYS A 1 178 ? -11.614 5.559 -5.572 1.00 39.56 178 LYS A N 1
ATOM 1462 C CA . LYS A 1 178 ? -12.831 4.728 -5.385 1.00 39.56 178 LYS A CA 1
ATOM 1463 C C . LYS A 1 178 ? -13.021 4.194 -3.961 1.00 39.56 178 LYS A C 1
ATOM 1465 O O . LYS A 1 178 ? -13.877 3.347 -3.730 1.00 39.56 178 LYS A O 1
ATOM 1470 N N . LEU A 1 179 ? -12.374 4.809 -2.967 1.00 37.81 179 LEU A N 1
ATOM 1471 C CA . LEU A 1 179 ? -12.893 4.821 -1.587 1.00 37.81 179 LEU A CA 1
ATOM 1472 C C . LEU A 1 179 ? -14.152 5.711 -1.431 1.00 37.81 179 LEU A C 1
ATOM 1474 O O . LEU A 1 179 ? -14.564 6.031 -0.325 1.00 37.81 179 LEU A O 1
ATOM 1478 N N . PHE A 1 180 ? -14.815 6.044 -2.545 1.00 32.59 180 PHE A N 1
ATOM 1479 C CA . PHE A 1 180 ? -16.179 6.577 -2.628 1.00 32.59 180 PHE A CA 1
ATOM 1480 C C . PHE A 1 180 ? -17.283 5.524 -2.396 1.00 32.59 180 PHE A C 1
ATOM 1482 O O . PHE A 1 180 ? -18.462 5.821 -2.577 1.00 32.59 180 PHE A O 1
ATOM 1489 N N . TYR A 1 181 ? -16.968 4.305 -1.940 1.00 31.78 181 TYR A N 1
ATOM 1490 C CA . TYR A 1 181 ? -17.993 3.300 -1.608 1.00 31.78 181 TYR A CA 1
ATOM 1491 C C . TYR A 1 181 ? -18.662 3.509 -0.233 1.00 31.78 181 TYR A C 1
ATOM 1493 O O . TYR A 1 181 ? -18.979 2.561 0.482 1.00 31.78 181 TYR A O 1
ATOM 1501 N N . ILE A 1 182 ? -18.890 4.775 0.135 1.00 30.67 182 ILE A N 1
ATOM 1502 C CA . ILE A 1 182 ? -19.723 5.209 1.274 1.00 30.67 182 ILE A CA 1
ATOM 1503 C C . ILE A 1 182 ? -20.771 6.215 0.795 1.00 30.67 182 ILE A C 1
ATOM 1505 O O . ILE A 1 182 ? -21.155 7.133 1.507 1.00 30.67 182 ILE A O 1
ATOM 1509 N N . GLU A 1 183 ? -21.288 6.034 -0.416 1.00 27.86 183 GLU A N 1
ATOM 1510 C CA . GLU A 1 183 ? -22.612 6.571 -0.754 1.00 27.86 183 GLU A CA 1
ATOM 1511 C C . GLU A 1 183 ? -23.729 5.530 -0.569 1.00 27.86 183 GLU A C 1
ATOM 1513 O O . GLU A 1 183 ? -24.903 5.883 -0.588 1.00 27.86 183 GLU A O 1
ATOM 1518 N N . LEU A 1 184 ? -23.400 4.267 -0.259 1.00 28.42 184 LEU A N 1
ATOM 1519 C CA . LEU A 1 184 ? -24.396 3.205 -0.035 1.00 28.42 184 LEU A CA 1
ATOM 1520 C C . LEU A 1 184 ? -24.757 2.943 1.439 1.00 28.42 184 LEU A C 1
ATOM 1522 O O . LEU A 1 184 ? -25.657 2.156 1.707 1.00 28.42 184 LEU A O 1
ATOM 1526 N N . CYS A 1 185 ? -24.132 3.640 2.395 1.00 26.73 185 CYS A N 1
ATOM 1527 C CA . CYS A 1 185 ? -24.461 3.525 3.828 1.00 26.73 185 CYS A CA 1
ATOM 1528 C C . CYS A 1 185 ? -25.034 4.813 4.452 1.00 26.73 185 CYS A C 1
ATOM 1530 O O . CYS A 1 185 ? -25.192 4.871 5.667 1.00 26.73 185 CYS A O 1
ATOM 1532 N N . GLN A 1 186 ? -25.354 5.841 3.653 1.00 28.94 186 GLN A N 1
ATOM 1533 C CA . GLN A 1 186 ? -26.017 7.070 4.133 1.00 28.94 186 GLN A CA 1
ATOM 1534 C C . GLN A 1 186 ? -27.479 7.214 3.684 1.00 28.94 186 GLN A C 1
ATOM 1536 O O . GLN A 1 186 ? -28.089 8.263 3.871 1.00 28.94 186 GLN A O 1
ATOM 1541 N N . THR A 1 187 ? -28.078 6.155 3.140 1.00 28.00 187 THR A N 1
ATOM 1542 C CA . THR A 1 187 ? -29.528 6.092 2.911 1.00 28.00 187 THR A CA 1
ATOM 1543 C C . THR A 1 187 ? -30.141 4.901 3.637 1.00 28.00 187 THR A C 1
ATOM 1545 O O . THR A 1 187 ? -30.562 3.922 3.027 1.00 28.00 187 THR A O 1
ATOM 1548 N N . GLN A 1 188 ? -30.190 5.010 4.967 1.00 30.89 188 GLN A N 1
ATOM 1549 C CA . GLN A 1 188 ? -31.232 4.430 5.819 1.00 30.89 188 GLN A CA 1
ATOM 1550 C C . GLN A 1 188 ? -31.282 5.151 7.166 1.00 30.89 188 GLN A C 1
ATOM 1552 O O . GLN A 1 188 ? -30.204 5.342 7.771 1.00 30.89 188 GLN A O 1
#

pLDDT: mean 84.32, std 16.6, range [26.73, 96.75]

Foldseek 3Di:
DVVLFCCQQPPPDDPQQAFLLARPGHQPAWDQLQACVVVVVCVPPSLRTGRGDPLCRPPFPPNDQDDPNAGLADSLLPDDDDPDQQKDWDWDDDVDIFIFMDTDQDPVCNNSSVNVRSSCVRSVNRVVVRVVVVVVCVVCVVVLVVQCVVPVDPVSSVVVVVVVVVVVCVVCVVVSVPSVVPVVVPPD

Organism: NCBI:txid1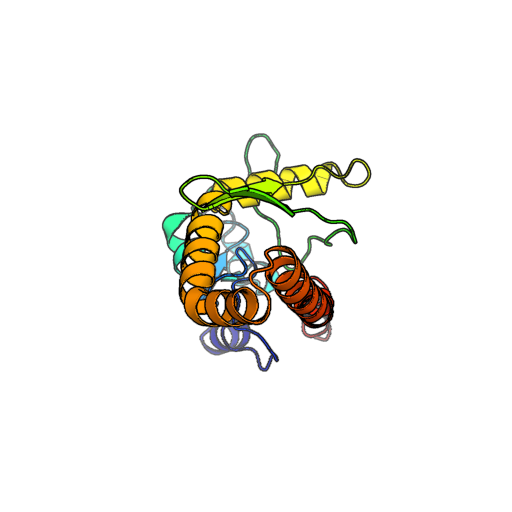315283